Protein AF-W1IUR5-F1 (afdb_monomer)

Solvent-accessible surface area (backbone atoms only — not comparable to full-atom values): 12236 Å² total; per-residue (Å²): 115,67,84,38,80,44,79,50,58,45,62,59,79,89,58,43,68,31,25,43,30,46,37,20,35,24,56,66,53,63,72,79,56,61,72,56,50,53,53,22,51,60,53,27,71,76,48,62,82,91,43,44,71,58,28,47,44,54,22,49,51,47,39,25,52,52,55,58,27,65,74,56,36,47,24,28,33,36,40,29,65,37,83,49,78,78,43,56,51,27,43,31,42,35,69,95,55,10,54,33,58,68,29,79,85,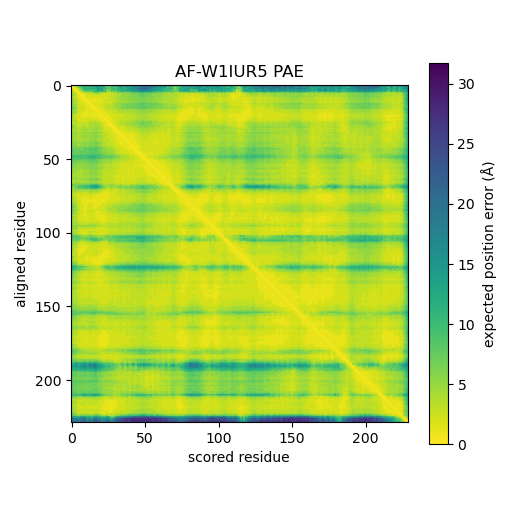51,71,61,40,56,79,40,53,23,56,38,72,48,67,44,58,45,54,78,90,80,58,40,73,66,52,42,62,73,56,53,48,52,54,54,26,53,51,21,28,54,52,33,41,72,61,65,74,41,96,68,80,48,94,42,16,44,45,35,53,68,42,26,21,21,29,50,34,40,55,60,41,48,77,81,46,79,79,54,20,60,39,64,66,61,88,88,58,64,53,57,60,53,16,58,77,62,72,34,67,69,53,61,73,57,63,49,33,35,27,26,10,35,29,23,36,34,61,72,74,46,75,89,128

Organism: NCBI:txid1427518

Sequence (229 aa):
MIKADKYQPVGDKNVGYPQICIRTNRTAERTNMKPIIEKAIAIGEQFPESEKEIIIREMFKKLGSDFGGGSFGHAWIIYFNSPEEGDNTSYAFHSGYGLVKNSEHSNDSPKRKFHLQRCVKVDEKTVTPELIERKLIPQLIDESNRLSKLMKLTSEDMKNGVYTPITNCSWFAGKLWNQIMSLTFEQSIENDINIDEWADEMNLPFLKDIRGIGDPGMLAESLEKGLEL

pLDDT: mean 91.29, std 7.98, range [35.91, 98.44]

Foldseek 3Di:
DQDFDDAQLQPDVVQFPFKKKKFKQDALAWDPCVVQQVVLQVVLVVDDLVPLLVSLQSSFVSLLCVCLDPVQIAMWMKGHHHSDRPRIKIWWQHAPQGIDIQQPPHPRHSGDGGNFMDMHHDDCVPDHPCCCVVPVQVVLQVVQQVVCVLSVNDPDRDPRHHRTQQSHGLNNSQSSVCVPDHWDFWDFDDPPDPQCVVCVSSVSNCSVVCRTTGGSSRVNSRRVVDDPD

Structure (mmCIF, N/CA/C/O backbone):
data_AF-W1IUR5-F1
#
_entry.id   AF-W1IUR5-F1
#
loop_
_atom_site.group_PDB
_atom_site.id
_atom_site.type_symbol
_atom_site.label_atom_id
_atom_site.label_alt_id
_atom_site.label_comp_id
_atom_site.label_asym_id
_atom_site.label_entity_id
_atom_site.label_seq_id
_atom_site.pdbx_PDB_ins_code
_atom_site.Cartn_x
_atom_site.Cartn_y
_atom_site.Cartn_z
_atom_site.occupancy
_atom_site.B_iso_or_equiv
_atom_site.auth_seq_id
_atom_site.auth_comp_id
_atom_site.auth_asym_id
_atom_site.auth_atom_id
_atom_site.pdbx_PDB_model_num
ATOM 1 N N . MET A 1 1 ? -14.788 4.990 -12.384 1.00 60.69 1 MET A N 1
ATOM 2 C CA . MET A 1 1 ? -14.573 5.209 -10.936 1.00 60.69 1 MET A CA 1
ATOM 3 C C . MET A 1 1 ? -15.317 4.114 -10.185 1.00 60.69 1 MET A C 1
ATOM 5 O O . MET A 1 1 ? -16.484 3.895 -10.496 1.00 60.69 1 MET A O 1
ATOM 9 N N . ILE A 1 2 ? -14.645 3.388 -9.289 1.00 71.56 2 ILE A N 1
ATOM 10 C CA . ILE A 1 2 ? -15.241 2.252 -8.564 1.00 71.56 2 ILE A CA 1
ATOM 11 C C . ILE A 1 2 ? -16.293 2.762 -7.567 1.00 71.56 2 ILE A C 1
ATOM 13 O O . ILE A 1 2 ? -16.021 3.697 -6.810 1.00 71.56 2 ILE A O 1
ATOM 17 N N . LYS A 1 3 ? -17.491 2.163 -7.569 1.00 72.12 3 LYS A N 1
ATOM 18 C CA . LYS A 1 3 ? -18.589 2.527 -6.661 1.00 72.12 3 LYS A CA 1
ATOM 19 C C . LYS A 1 3 ? -18.517 1.691 -5.381 1.00 72.12 3 LYS A C 1
ATOM 21 O O . LYS A 1 3 ? -18.941 0.543 -5.361 1.00 72.12 3 LYS A O 1
ATOM 26 N N . ALA A 1 4 ? -17.993 2.284 -4.315 1.00 80.19 4 ALA A N 1
ATOM 27 C CA . ALA A 1 4 ? -18.075 1.725 -2.969 1.00 80.19 4 ALA A CA 1
ATOM 28 C C . ALA A 1 4 ? -19.424 2.050 -2.304 1.00 80.19 4 ALA A C 1
ATOM 30 O O . ALA A 1 4 ? -19.971 3.141 -2.496 1.00 80.19 4 ALA A O 1
ATOM 31 N N . ASP A 1 5 ? -19.946 1.120 -1.512 1.00 88.31 5 ASP A N 1
ATOM 32 C CA . ASP A 1 5 ? -21.330 1.109 -1.028 1.00 88.31 5 ASP A CA 1
ATOM 33 C C . ASP A 1 5 ? -21.449 1.081 0.504 1.00 88.31 5 ASP A C 1
ATOM 35 O O . ASP A 1 5 ? -22.426 1.609 1.041 1.00 88.31 5 ASP A O 1
ATOM 39 N N . LYS A 1 6 ? -20.442 0.569 1.221 1.00 92.25 6 LYS A N 1
ATOM 40 C CA . LYS A 1 6 ? -20.437 0.499 2.690 1.00 92.25 6 LYS A CA 1
ATOM 41 C C . LYS A 1 6 ? -19.887 1.770 3.325 1.00 92.25 6 LYS A C 1
ATOM 43 O O . LYS A 1 6 ? -18.970 2.415 2.812 1.00 92.25 6 LYS A O 1
ATOM 48 N N . TYR A 1 7 ? -20.456 2.123 4.476 1.00 94.69 7 TYR A N 1
ATOM 49 C CA . TYR A 1 7 ? -20.113 3.320 5.238 1.00 94.69 7 TYR A CA 1
ATOM 50 C C . TYR A 1 7 ? -20.109 3.013 6.738 1.00 94.69 7 TYR A C 1
ATOM 52 O O . TYR A 1 7 ? -21.150 2.710 7.316 1.00 94.69 7 TYR A O 1
ATOM 60 N N . GLN A 1 8 ? -18.932 3.082 7.362 1.00 94.19 8 GLN A N 1
ATOM 61 C CA . GLN A 1 8 ? -18.743 2.829 8.795 1.00 94.19 8 GLN A CA 1
ATOM 62 C C . GLN A 1 8 ? -17.713 3.812 9.374 1.00 94.19 8 GLN A C 1
ATOM 64 O O . GLN A 1 8 ? -16.547 3.465 9.524 1.00 94.19 8 GLN A O 1
ATOM 69 N N . PRO A 1 9 ? -18.083 5.063 9.686 1.00 95.88 9 PRO A N 1
ATOM 70 C CA . PRO A 1 9 ? -17.121 6.109 10.050 1.00 95.88 9 PRO A CA 1
ATOM 71 C C . PRO A 1 9 ? -16.397 5.891 11.384 1.00 95.88 9 PRO A C 1
ATOM 73 O O . PRO A 1 9 ? -15.468 6.633 11.676 1.00 95.88 9 PRO A O 1
ATOM 76 N N . VAL A 1 10 ? -16.802 4.884 12.160 1.00 97.06 10 VAL A N 1
ATOM 77 C CA . VAL A 1 10 ? -16.240 4.543 13.475 1.00 97.06 10 VAL A CA 1
ATOM 78 C C . VAL A 1 10 ? -15.741 3.092 13.545 1.00 97.06 10 VAL A C 1
ATOM 80 O O . VAL A 1 10 ? -15.566 2.560 14.630 1.00 97.06 10 VAL A O 1
ATOM 83 N N . GLY A 1 11 ? -15.547 2.415 12.408 1.00 96.31 11 GLY A N 1
ATOM 84 C CA . GLY A 1 11 ? -15.135 1.003 12.380 1.00 96.31 11 GLY A CA 1
ATOM 85 C C . GLY A 1 11 ? -16.279 0.022 12.665 1.00 96.31 11 GLY A C 1
ATOM 86 O O . GLY A 1 11 ? -17.455 0.362 12.492 1.00 96.31 11 GLY A O 1
ATOM 87 N N . ASP A 1 12 ? -15.939 -1.206 13.069 1.00 96.44 12 ASP A N 1
ATOM 88 C CA . ASP A 1 12 ? -16.913 -2.260 13.376 1.00 96.44 12 ASP A CA 1
ATOM 89 C C . ASP A 1 12 ? -17.205 -2.309 14.881 1.00 96.44 12 ASP A C 1
ATOM 91 O O . ASP A 1 12 ? -16.371 -2.708 15.698 1.00 96.44 12 ASP A O 1
ATOM 95 N N . LYS A 1 13 ? -18.426 -1.925 15.261 1.00 93.69 13 LYS A N 1
ATOM 96 C CA . LYS A 1 13 ? -18.847 -1.888 16.669 1.00 93.69 13 LYS A CA 1
ATOM 97 C C . LYS A 1 13 ? -18.851 -3.268 17.333 1.00 93.69 13 LYS A C 1
ATOM 99 O O . LYS A 1 13 ? -18.715 -3.335 18.551 1.00 93.69 13 LYS A O 1
ATOM 104 N N . ASN A 1 14 ? -18.983 -4.348 16.563 1.00 96.00 14 ASN A N 1
ATOM 105 C CA . ASN A 1 14 ? -19.032 -5.709 17.101 1.00 96.00 14 ASN A CA 1
ATOM 106 C C . ASN A 1 14 ? -17.643 -6.255 17.462 1.00 96.00 14 ASN A C 1
ATOM 108 O O . ASN A 1 14 ? -17.544 -7.209 18.228 1.00 96.00 14 ASN A O 1
ATOM 112 N N . VAL A 1 15 ? -16.573 -5.651 16.936 1.00 95.69 15 VAL A N 1
ATOM 113 C CA . VAL A 1 15 ? -15.183 -6.036 17.231 1.00 95.69 15 VAL A CA 1
ATOM 114 C C . VAL A 1 15 ? -14.721 -5.483 18.588 1.00 95.69 15 VAL A C 1
ATOM 116 O O . VAL A 1 15 ? -13.927 -6.117 19.283 1.00 95.69 15 VAL A O 1
ATOM 119 N N . GLY A 1 16 ? -15.260 -4.334 19.006 1.00 95.88 16 GLY A N 1
ATOM 120 C CA . GLY A 1 16 ? -14.818 -3.602 20.195 1.00 95.88 16 GLY A CA 1
ATOM 121 C C . GLY A 1 16 ? -13.609 -2.698 19.925 1.00 95.88 16 GLY A C 1
ATOM 122 O O . GLY A 1 16 ? -13.036 -2.727 18.841 1.00 95.88 16 GLY A O 1
ATOM 123 N N . TYR A 1 17 ? -13.243 -1.871 20.908 1.00 97.12 17 TYR A N 1
ATOM 124 C CA . TYR A 1 17 ? -12.205 -0.838 20.779 1.00 97.12 17 TYR A CA 1
ATOM 125 C C . TYR A 1 17 ? -11.078 -1.018 21.818 1.00 97.12 17 TYR A C 1
ATOM 127 O O . TYR A 1 17 ? -11.339 -1.610 22.875 1.00 97.12 17 TYR A O 1
ATOM 135 N N . PRO A 1 18 ? -9.856 -0.527 21.526 1.00 97.56 18 PRO A N 1
ATOM 136 C CA . PRO A 1 18 ? -9.450 0.014 20.227 1.00 97.56 18 PRO A CA 1
ATOM 137 C C . PRO A 1 18 ? -9.376 -1.072 19.149 1.00 97.56 18 PRO A C 1
ATOM 139 O O . PRO A 1 18 ? -9.266 -2.268 19.434 1.00 97.56 18 PRO A O 1
ATOM 142 N N . GLN A 1 19 ? -9.475 -0.650 17.893 1.00 97.62 19 GLN A N 1
ATOM 143 C CA . GLN A 1 19 ? -9.416 -1.551 16.748 1.00 97.62 19 GLN A CA 1
ATOM 144 C C . GLN A 1 19 ? -8.611 -0.948 15.610 1.00 97.62 19 GLN A C 1
ATOM 146 O O . GLN A 1 19 ? -8.638 0.259 15.377 1.00 97.62 19 GLN A O 1
ATOM 151 N N . ILE A 1 20 ? -7.946 -1.817 14.860 1.00 97.69 20 ILE A N 1
ATOM 152 C CA . ILE A 1 20 ? -7.342 -1.461 13.583 1.00 97.69 20 ILE A CA 1
ATOM 153 C C . ILE A 1 20 ? -8.153 -2.090 12.461 1.00 97.69 20 ILE A C 1
ATOM 155 O O . ILE A 1 20 ? -8.568 -3.249 12.542 1.00 97.69 20 ILE A O 1
ATOM 159 N N . CYS A 1 21 ? -8.389 -1.312 11.415 1.00 97.94 21 CYS A N 1
ATOM 160 C CA . CYS A 1 21 ? -9.149 -1.716 10.255 1.00 97.94 21 CYS A CA 1
ATOM 161 C C . CYS A 1 21 ? -8.341 -1.500 8.980 1.00 97.94 21 CYS A C 1
ATOM 163 O O . CYS A 1 21 ? -7.779 -0.426 8.774 1.00 97.94 21 CYS A O 1
ATOM 165 N N . ILE A 1 22 ? -8.356 -2.487 8.091 1.00 98.00 22 ILE A N 1
ATOM 166 C CA . ILE A 1 22 ? -7.938 -2.334 6.699 1.00 98.00 22 ILE A CA 1
ATOM 167 C C . ILE A 1 22 ? -9.174 -2.202 5.821 1.00 98.00 22 ILE A C 1
ATOM 169 O O . ILE A 1 22 ? -10.173 -2.900 6.019 1.00 98.00 22 ILE A O 1
ATOM 173 N N . ARG A 1 23 ? -9.118 -1.279 4.863 1.00 97.00 23 ARG A N 1
ATOM 174 C CA . ARG A 1 23 ? -10.197 -1.006 3.916 1.00 97.00 23 ARG A CA 1
ATOM 175 C C . ARG A 1 23 ? -9.707 -1.084 2.496 1.00 97.00 23 ARG A C 1
ATOM 177 O O . ARG A 1 23 ? -8.579 -0.704 2.200 1.00 97.00 23 ARG A O 1
ATOM 184 N N . THR A 1 24 ? -10.624 -1.461 1.618 1.00 96.00 24 THR A N 1
ATOM 185 C CA . THR A 1 24 ? -10.487 -1.223 0.190 1.00 96.00 24 THR A CA 1
ATOM 186 C C . THR A 1 24 ? -11.818 -0.824 -0.431 1.00 96.00 24 THR A C 1
ATOM 188 O O . THR A 1 24 ? -12.898 -1.253 -0.010 1.00 96.00 24 THR A O 1
ATOM 191 N N . ASN A 1 25 ? -11.757 0.035 -1.448 1.00 94.12 25 ASN A N 1
ATOM 192 C CA . ASN A 1 25 ? -12.922 0.360 -2.264 1.00 94.12 25 ASN A CA 1
ATOM 193 C C . ASN A 1 25 ? -13.149 -0.635 -3.414 1.00 94.12 25 ASN A C 1
ATOM 195 O O . ASN A 1 25 ? -14.081 -0.411 -4.183 1.00 94.12 25 ASN A O 1
ATOM 199 N N . ARG A 1 26 ? -12.328 -1.686 -3.547 1.00 94.06 26 ARG A N 1
ATOM 200 C CA . ARG A 1 26 ? -12.482 -2.747 -4.553 1.00 94.06 26 ARG A CA 1
ATOM 201 C C . ARG A 1 26 ? -13.415 -3.860 -4.089 1.00 94.06 26 ARG A C 1
ATOM 203 O O . ARG A 1 26 ? -13.461 -4.191 -2.908 1.00 94.06 26 ARG A O 1
ATOM 210 N N . THR A 1 27 ? -14.128 -4.434 -5.054 1.00 92.50 27 THR A N 1
ATOM 211 C CA . THR A 1 27 ? -14.736 -5.768 -4.967 1.00 92.50 27 THR A CA 1
ATOM 212 C C . THR A 1 27 ? -13.646 -6.841 -4.911 1.00 92.50 27 THR A C 1
ATOM 214 O O . THR A 1 27 ? -12.500 -6.563 -5.270 1.00 92.50 27 THR A O 1
ATOM 217 N N . ALA A 1 28 ? -13.998 -8.065 -4.501 1.00 93.00 28 ALA A N 1
ATOM 218 C CA . ALA A 1 28 ? -13.129 -9.251 -4.517 1.00 93.00 28 ALA A CA 1
ATOM 219 C C . ALA A 1 28 ? -12.858 -9.765 -5.950 1.00 93.00 28 ALA A C 1
ATOM 221 O O . ALA A 1 28 ? -12.997 -10.942 -6.265 1.00 93.00 28 ALA A O 1
ATOM 222 N N . GLU A 1 29 ? -12.498 -8.845 -6.841 1.00 91.38 29 GLU A N 1
ATOM 223 C CA . GLU A 1 29 ? -12.155 -9.093 -8.231 1.00 91.38 29 GLU A CA 1
ATOM 224 C C . GLU A 1 29 ? -10.731 -8.606 -8.466 1.00 91.38 29 GLU A C 1
ATOM 226 O O . GLU A 1 29 ? -10.441 -7.400 -8.447 1.00 91.38 29 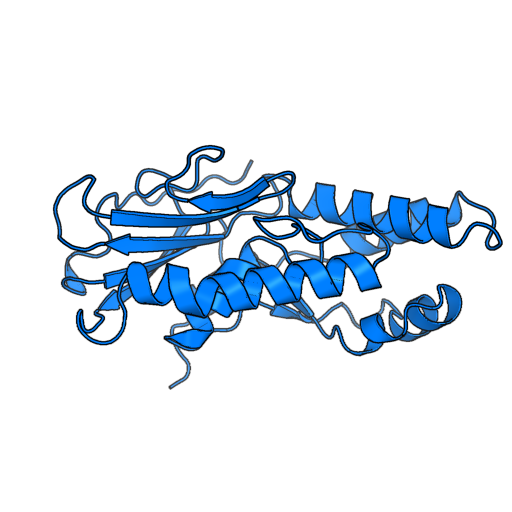GLU A O 1
ATOM 231 N N . ARG A 1 30 ? -9.854 -9.577 -8.699 1.00 91.56 30 ARG A N 1
ATOM 232 C CA . ARG A 1 30 ? -8.460 -9.377 -9.079 1.00 91.56 30 ARG A CA 1
ATOM 233 C C . ARG A 1 30 ? -8.323 -8.479 -10.298 1.00 91.56 30 ARG A C 1
ATOM 235 O O . ARG A 1 30 ? -9.137 -8.528 -11.226 1.00 91.56 30 ARG A O 1
ATOM 242 N N . THR A 1 31 ? -7.273 -7.672 -10.313 1.00 89.56 31 THR A N 1
ATOM 243 C CA . THR A 1 31 ? -6.940 -6.886 -11.501 1.00 89.56 31 THR A CA 1
ATOM 244 C C . THR A 1 31 ? -6.317 -7.795 -12.564 1.00 89.56 31 THR A C 1
ATOM 246 O O . THR A 1 31 ? -5.382 -8.539 -12.282 1.00 89.56 31 THR A O 1
ATOM 249 N N . ASN A 1 32 ? -6.808 -7.720 -13.804 1.00 88.94 32 ASN A N 1
ATOM 250 C CA . ASN A 1 32 ? -6.118 -8.316 -14.950 1.00 88.94 32 ASN A CA 1
ATOM 251 C C . ASN A 1 32 ? -4.855 -7.483 -15.238 1.00 88.94 32 ASN A C 1
ATOM 253 O O . ASN A 1 32 ? -4.965 -6.343 -15.701 1.00 88.94 32 ASN A O 1
ATOM 257 N N . MET A 1 33 ? -3.680 -8.016 -14.890 1.00 87.31 33 MET A N 1
ATOM 258 C CA . MET A 1 33 ? -2.420 -7.263 -14.895 1.00 87.31 33 MET A CA 1
ATOM 259 C C . MET A 1 33 ? -1.791 -7.229 -16.282 1.00 87.31 33 MET A C 1
ATOM 261 O O . MET A 1 33 ? -1.147 -6.236 -16.631 1.00 87.31 33 MET A O 1
ATOM 265 N N . LYS A 1 34 ? -2.018 -8.263 -17.094 1.00 87.69 34 LYS A N 1
ATOM 266 C CA . LYS A 1 34 ? -1.448 -8.379 -18.434 1.00 87.69 34 LYS A CA 1
ATOM 267 C C . LYS A 1 34 ? -1.623 -7.151 -19.326 1.00 87.69 34 LYS A C 1
ATOM 269 O O . LYS A 1 34 ? -0.604 -6.596 -19.728 1.00 87.69 34 LYS A O 1
ATOM 274 N N . PRO A 1 35 ? -2.838 -6.626 -19.574 1.00 89.19 35 PRO A N 1
ATOM 275 C CA . PRO A 1 35 ? -2.999 -5.464 -20.448 1.00 89.19 35 PRO A CA 1
ATOM 276 C C . PRO A 1 35 ? -2.336 -4.196 -19.889 1.00 89.19 35 PRO A C 1
ATOM 278 O O . PRO A 1 35 ? -2.021 -3.279 -20.645 1.00 89.19 35 PRO A O 1
ATOM 281 N N . ILE A 1 36 ? -2.130 -4.112 -18.570 1.00 89.19 36 ILE A N 1
ATOM 282 C CA . ILE A 1 36 ? -1.446 -2.980 -17.935 1.00 89.19 36 ILE A CA 1
ATOM 283 C C . ILE A 1 36 ? 0.063 -3.078 -18.192 1.00 89.19 36 ILE A C 1
ATOM 285 O O . ILE A 1 36 ? 0.693 -2.085 -18.561 1.00 89.19 36 ILE A O 1
ATOM 289 N N . ILE A 1 37 ? 0.628 -4.278 -18.046 1.00 87.44 37 ILE A N 1
ATOM 290 C CA . ILE A 1 37 ? 2.056 -4.528 -18.253 1.00 87.44 37 ILE A CA 1
ATOM 291 C C . ILE A 1 37 ? 2.419 -4.479 -19.742 1.00 87.44 37 ILE A C 1
ATOM 293 O O . ILE A 1 37 ? 3.370 -3.788 -20.094 1.00 87.44 37 ILE A O 1
ATOM 297 N N . GLU A 1 38 ? 1.633 -5.098 -20.627 1.00 88.25 38 GLU A N 1
ATOM 298 C CA . GLU A 1 38 ? 1.822 -5.013 -22.087 1.00 88.25 38 GLU A CA 1
ATOM 299 C C . GLU A 1 38 ? 1.820 -3.557 -22.566 1.00 88.25 38 GLU A C 1
ATOM 301 O O . GLU A 1 38 ? 2.657 -3.149 -23.368 1.00 88.25 38 GLU A O 1
ATOM 306 N N . LYS A 1 39 ? 0.924 -2.729 -22.016 1.00 90.38 39 LYS A N 1
ATOM 307 C CA . LYS A 1 39 ? 0.885 -1.296 -22.324 1.00 90.38 39 LYS A CA 1
ATOM 308 C C . LYS A 1 39 ? 2.135 -0.557 -21.854 1.00 90.38 39 LYS A C 1
ATOM 310 O O . LYS A 1 39 ? 2.531 0.409 -22.500 1.00 90.38 39 LYS A O 1
ATOM 315 N N . ALA A 1 40 ? 2.727 -0.962 -20.733 1.00 89.44 40 ALA A N 1
ATOM 316 C CA . ALA A 1 40 ? 3.994 -0.402 -20.286 1.00 89.44 40 ALA A CA 1
ATOM 317 C C . ALA A 1 40 ? 5.135 -0.840 -21.214 1.00 89.44 40 ALA A C 1
ATOM 319 O O . ALA A 1 40 ? 5.864 0.020 -21.693 1.00 89.44 40 ALA A O 1
ATOM 320 N N . ILE A 1 41 ? 5.236 -2.131 -21.547 1.00 87.06 41 ILE A N 1
ATOM 321 C CA . ILE A 1 41 ? 6.253 -2.660 -22.474 1.00 87.06 41 ILE A CA 1
ATOM 322 C C . ILE A 1 41 ? 6.192 -1.930 -23.824 1.00 87.06 41 ILE A C 1
ATOM 324 O O . ILE A 1 41 ? 7.204 -1.398 -24.271 1.00 87.06 41 ILE A O 1
ATOM 328 N N . ALA A 1 42 ? 4.996 -1.759 -24.393 1.00 90.44 42 ALA A N 1
ATOM 329 C CA . ALA A 1 42 ? 4.793 -1.034 -25.651 1.00 90.44 42 ALA A CA 1
ATOM 330 C C . ALA A 1 42 ? 5.187 0.460 -25.599 1.00 90.44 42 ALA A C 1
ATOM 332 O O . ALA A 1 42 ? 5.358 1.098 -26.638 1.00 90.44 42 ALA A O 1
ATOM 333 N N . ILE A 1 43 ? 5.299 1.064 -24.408 1.00 90.56 43 ILE A N 1
ATOM 334 C CA . ILE A 1 43 ? 5.893 2.403 -24.250 1.00 90.56 43 ILE A CA 1
ATOM 335 C C . ILE A 1 43 ? 7.415 2.317 -24.301 1.00 90.56 43 ILE A C 1
ATOM 337 O O . ILE A 1 43 ? 8.038 3.164 -24.931 1.00 90.56 43 ILE A O 1
ATOM 341 N N . GLY A 1 44 ? 8.007 1.302 -23.670 1.00 88.00 44 GLY A N 1
ATOM 342 C CA . GLY A 1 44 ? 9.445 1.051 -23.740 1.00 88.00 44 GLY A CA 1
ATOM 343 C C . GLY A 1 44 ? 9.929 0.826 -25.173 1.00 88.00 44 GLY A C 1
ATOM 344 O O . GLY A 1 44 ? 10.915 1.428 -25.584 1.00 88.00 44 GLY A O 1
ATOM 345 N N . GLU A 1 45 ? 9.175 0.062 -25.963 1.00 88.44 45 GLU A N 1
ATOM 346 C CA . GLU A 1 45 ? 9.477 -0.242 -27.373 1.00 88.44 45 GLU A CA 1
ATOM 347 C C . GLU A 1 45 ? 9.497 0.991 -28.300 1.00 88.44 45 GLU A C 1
ATOM 349 O O . GLU A 1 45 ? 9.972 0.907 -29.432 1.00 88.44 45 GLU A O 1
ATOM 354 N N . GLN A 1 46 ? 9.004 2.151 -27.847 1.00 93.25 46 GLN A N 1
ATOM 355 C CA . GLN A 1 46 ? 9.063 3.403 -28.616 1.00 93.25 46 GLN A CA 1
ATOM 356 C C . GLN A 1 46 ? 10.447 4.059 -28.586 1.00 93.25 46 GLN A C 1
ATOM 358 O O . GLN A 1 46 ? 10.695 4.991 -29.354 1.00 93.25 46 GLN A O 1
ATOM 363 N N . PHE A 1 47 ? 11.337 3.598 -27.707 1.00 92.62 47 PHE A N 1
ATOM 364 C CA . PHE A 1 47 ? 12.676 4.144 -27.532 1.00 92.62 47 PHE A CA 1
ATOM 365 C C . PHE A 1 47 ? 13.734 3.150 -28.030 1.00 92.62 47 PHE A C 1
ATOM 367 O O . PHE A 1 47 ? 13.551 1.938 -27.908 1.00 92.62 47 PHE A O 1
ATOM 374 N N . PRO A 1 48 ? 14.866 3.631 -28.575 1.00 91.81 48 PRO A N 1
ATOM 375 C CA . PRO A 1 48 ? 15.995 2.767 -28.901 1.00 91.81 48 PRO A CA 1
ATOM 376 C C . PRO A 1 48 ? 16.487 2.004 -27.665 1.00 91.81 48 PRO A C 1
ATOM 378 O O . PRO A 1 48 ? 16.598 2.581 -26.586 1.00 91.81 48 PRO A O 1
ATOM 381 N N . GLU A 1 49 ? 16.890 0.742 -27.827 1.00 86.94 49 GLU A N 1
ATOM 382 C CA . GLU A 1 49 ? 17.392 -0.096 -26.722 1.00 86.94 49 GLU A CA 1
ATOM 383 C C . GLU A 1 49 ? 18.604 0.525 -25.994 1.00 86.94 49 GLU A C 1
ATOM 385 O O . GLU A 1 49 ? 18.827 0.299 -24.804 1.00 86.94 49 GLU A O 1
ATOM 390 N N . SER A 1 50 ? 19.377 1.375 -26.680 1.00 90.75 50 SER A N 1
ATOM 391 C CA . SER A 1 50 ? 20.471 2.144 -26.076 1.00 90.75 50 SER A CA 1
ATOM 392 C C . SER A 1 50 ? 20.007 3.144 -25.007 1.00 90.75 50 SER A C 1
ATOM 394 O O . SER A 1 50 ? 20.813 3.573 -24.184 1.00 90.75 50 SER A O 1
ATOM 396 N N . GLU A 1 51 ? 18.725 3.513 -24.987 1.00 92.19 51 GLU A N 1
ATOM 397 C CA . GLU A 1 51 ? 18.120 4.487 -24.072 1.00 92.19 51 GLU A CA 1
ATOM 398 C C . GLU A 1 51 ? 17.455 3.821 -22.853 1.00 92.19 51 GLU A C 1
ATOM 400 O O . GLU A 1 51 ? 16.381 4.227 -22.405 1.00 92.19 51 GLU A O 1
ATOM 405 N N . LYS A 1 52 ? 18.108 2.806 -22.268 1.00 89.94 52 LYS A N 1
ATOM 406 C CA . LYS A 1 52 ? 17.560 1.992 -21.161 1.00 89.94 52 LYS A CA 1
ATOM 407 C C . LYS A 1 52 ? 16.974 2.816 -20.015 1.00 89.94 52 LYS A C 1
ATOM 409 O O . LYS A 1 52 ? 15.914 2.492 -19.499 1.00 89.94 52 LYS A O 1
ATOM 414 N N . GLU A 1 53 ? 17.628 3.903 -19.611 1.00 89.75 53 GLU A N 1
ATOM 415 C CA . GLU A 1 53 ? 17.121 4.751 -18.521 1.00 89.75 53 GLU A CA 1
ATOM 416 C C . GLU A 1 53 ? 15.807 5.461 -18.870 1.00 89.75 53 GLU A C 1
ATOM 418 O O . GLU A 1 53 ? 14.951 5.631 -18.001 1.00 89.75 53 GLU A O 1
ATOM 423 N N . ILE A 1 54 ? 15.626 5.845 -20.137 1.00 91.44 54 ILE A N 1
ATOM 424 C CA . ILE A 1 54 ? 14.384 6.450 -20.625 1.00 91.44 54 ILE A CA 1
ATOM 425 C C . ILE A 1 54 ? 13.286 5.388 -20.674 1.00 91.44 54 ILE A C 1
ATOM 427 O O . ILE A 1 54 ? 12.208 5.630 -20.132 1.00 91.44 54 ILE A O 1
ATOM 431 N N . ILE A 1 55 ? 13.589 4.204 -21.219 1.00 91.94 55 ILE A N 1
ATOM 432 C CA . ILE A 1 55 ? 12.677 3.050 -21.251 1.00 91.94 55 ILE A CA 1
ATOM 433 C C . ILE A 1 55 ? 12.151 2.752 -19.844 1.00 91.94 55 ILE A C 1
ATOM 435 O O . ILE A 1 55 ? 10.946 2.806 -19.600 1.00 91.94 55 ILE A O 1
ATOM 439 N N . ILE A 1 56 ? 13.062 2.527 -18.894 1.00 90.50 56 ILE A N 1
ATOM 440 C CA . ILE A 1 56 ? 12.744 2.218 -17.496 1.00 90.50 56 ILE A CA 1
ATOM 441 C C . ILE A 1 56 ? 11.836 3.297 -16.900 1.00 90.50 56 ILE A C 1
ATOM 443 O O . ILE A 1 56 ? 10.771 2.990 -16.355 1.00 90.50 56 ILE A O 1
ATOM 447 N N . ARG A 1 57 ? 12.224 4.571 -17.031 1.00 89.31 57 ARG A N 1
ATOM 448 C CA . ARG A 1 57 ? 11.472 5.690 -16.458 1.00 89.31 57 ARG A CA 1
ATOM 449 C C . ARG A 1 57 ? 10.059 5.781 -17.030 1.00 89.31 57 ARG A C 1
ATOM 451 O O . ARG A 1 57 ? 9.112 5.920 -16.256 1.00 89.31 57 ARG A O 1
ATOM 458 N N . GLU A 1 58 ? 9.898 5.719 -18.350 1.00 91.62 58 GLU A N 1
ATOM 459 C CA . GLU A 1 58 ? 8.579 5.862 -18.975 1.00 91.62 58 GLU A CA 1
ATOM 460 C C . GLU A 1 58 ? 7.674 4.651 -18.690 1.00 91.62 58 GLU A C 1
ATOM 462 O O . GLU A 1 58 ? 6.485 4.833 -18.407 1.00 91.62 58 GLU A O 1
ATOM 467 N N . MET A 1 59 ? 8.232 3.437 -18.643 1.00 91.94 59 MET A N 1
ATOM 468 C CA . MET A 1 59 ? 7.495 2.225 -18.266 1.00 91.94 59 MET A CA 1
ATOM 469 C C . MET A 1 59 ? 6.974 2.292 -16.827 1.00 91.94 59 MET A C 1
ATOM 471 O O . MET A 1 59 ? 5.770 2.153 -16.589 1.00 91.94 59 MET A O 1
ATOM 475 N N . PHE A 1 60 ? 7.845 2.570 -15.854 1.00 90.69 60 PHE A N 1
ATOM 476 C CA . PHE A 1 60 ? 7.435 2.665 -14.449 1.00 90.69 60 PHE A CA 1
ATOM 477 C C . PHE A 1 60 ? 6.501 3.844 -14.185 1.00 90.69 60 PHE A C 1
ATOM 479 O O . PHE A 1 60 ? 5.574 3.721 -13.383 1.00 90.69 60 PHE A O 1
ATOM 486 N N . LYS A 1 61 ? 6.686 4.970 -14.881 1.00 88.31 61 LYS A N 1
ATOM 487 C CA . LYS A 1 61 ? 5.756 6.103 -14.824 1.00 88.31 61 LYS A CA 1
ATOM 488 C C . LYS A 1 61 ? 4.372 5.709 -15.331 1.00 88.31 61 LYS A C 1
ATOM 490 O O . LYS A 1 61 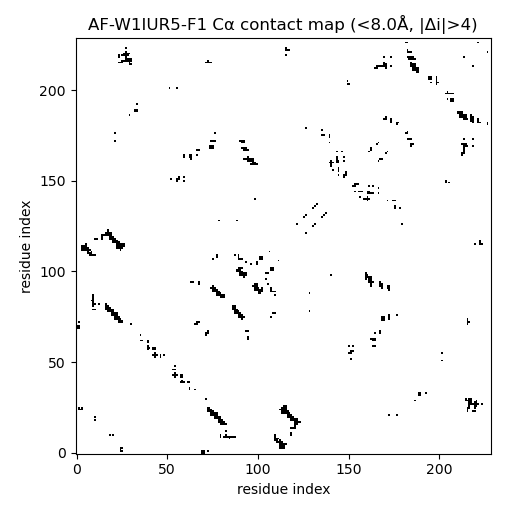? 3.371 6.075 -14.709 1.00 88.31 61 LYS A O 1
ATOM 495 N N . LYS A 1 62 ? 4.296 4.939 -16.422 1.00 91.25 62 LYS A N 1
ATOM 496 C CA . LYS A 1 62 ? 3.021 4.447 -16.948 1.00 91.25 62 LYS A CA 1
ATOM 497 C C . LYS A 1 62 ? 2.316 3.532 -15.955 1.00 91.25 62 LYS A C 1
ATOM 499 O O . LYS A 1 62 ? 1.156 3.779 -15.625 1.00 91.25 62 LYS A O 1
ATOM 504 N N . LEU A 1 63 ? 3.027 2.520 -15.468 1.00 90.88 63 LEU A N 1
ATOM 505 C CA . LEU A 1 63 ? 2.514 1.588 -14.466 1.00 90.88 63 LEU A CA 1
ATOM 506 C C . LEU A 1 63 ? 2.074 2.334 -13.198 1.00 90.88 63 LEU A C 1
ATOM 508 O O . LEU A 1 63 ? 1.010 2.059 -12.649 1.00 90.88 63 LEU A O 1
ATOM 512 N N . GLY A 1 64 ? 2.854 3.329 -12.764 1.00 88.69 64 GLY A N 1
ATOM 513 C CA . GLY A 1 64 ? 2.573 4.107 -11.558 1.00 88.69 64 GLY A CA 1
ATOM 514 C C . GLY A 1 64 ? 1.296 4.925 -11.706 1.00 88.69 64 GLY A C 1
ATOM 515 O O . GLY A 1 64 ? 0.484 4.976 -10.786 1.00 88.69 64 GLY A O 1
ATOM 516 N N . SER A 1 65 ? 1.075 5.499 -12.891 1.00 88.06 65 SER A N 1
ATOM 517 C CA . SER A 1 65 ? -0.174 6.184 -13.221 1.00 88.06 65 SER A CA 1
ATOM 518 C C . SER A 1 65 ? -1.373 5.236 -13.261 1.00 88.06 65 SER A C 1
ATOM 520 O O . SER A 1 65 ? -2.455 5.630 -12.829 1.00 88.06 65 SER A O 1
ATOM 522 N N . ASP A 1 66 ? -1.217 4.027 -13.805 1.00 89.81 66 ASP A N 1
ATOM 523 C CA . ASP A 1 66 ? -2.330 3.082 -13.933 1.00 89.81 66 ASP A CA 1
ATOM 524 C C . ASP A 1 66 ? -2.728 2.506 -12.567 1.00 89.81 66 ASP A C 1
ATOM 526 O O . ASP A 1 66 ? -3.917 2.490 -12.244 1.00 89.81 66 ASP A O 1
ATOM 530 N N . PHE A 1 67 ? -1.757 2.145 -11.721 1.00 89.75 67 PHE A N 1
ATOM 531 C CA . PHE A 1 67 ? -2.023 1.663 -10.359 1.00 89.75 67 PHE A CA 1
ATOM 532 C C . PHE A 1 67 ? -2.422 2.781 -9.386 1.00 89.75 67 PHE A C 1
ATOM 534 O O . PHE A 1 67 ? -3.210 2.552 -8.471 1.00 89.75 67 PHE A O 1
ATOM 541 N N . GLY A 1 68 ? -1.944 4.010 -9.602 1.00 83.75 68 GLY A N 1
ATOM 542 C CA . GLY A 1 68 ? -2.385 5.196 -8.859 1.00 83.75 68 GLY A CA 1
ATOM 543 C C . GLY A 1 68 ? -3.767 5.706 -9.274 1.00 83.75 68 GLY A C 1
ATOM 544 O O . GLY A 1 68 ? -4.342 6.562 -8.599 1.00 83.75 68 GLY A O 1
ATOM 545 N N . GLY A 1 69 ? -4.308 5.206 -10.386 1.00 81.38 69 GLY A N 1
ATOM 546 C CA . GLY A 1 69 ? -5.597 5.618 -10.916 1.00 81.38 69 GLY A CA 1
ATOM 547 C C . GLY A 1 69 ? -6.769 5.087 -10.091 1.00 81.38 69 GLY A C 1
ATOM 548 O O . GLY A 1 69 ? -6.820 3.923 -9.703 1.00 81.38 69 GLY A O 1
ATOM 549 N N . GLY A 1 70 ? -7.810 5.907 -9.918 1.00 76.38 70 GLY A N 1
ATOM 550 C CA . GLY A 1 70 ? -9.016 5.518 -9.170 1.00 76.38 70 GLY A CA 1
ATOM 551 C C . GLY A 1 70 ? -9.833 4.360 -9.778 1.00 76.38 70 GLY A C 1
ATOM 552 O O . GLY A 1 70 ? -10.854 3.969 -9.207 1.00 76.38 70 GLY A O 1
ATOM 553 N N . SER A 1 71 ? -9.443 3.839 -10.946 1.00 82.56 71 SER A N 1
ATOM 554 C CA . SER A 1 71 ? -9.970 2.605 -11.547 1.00 82.56 71 SER A CA 1
ATOM 555 C C . SER A 1 71 ? -9.296 1.335 -11.029 1.00 82.56 71 SER A C 1
ATOM 557 O O . SER A 1 71 ? -9.956 0.300 -11.023 1.00 82.56 71 SER A O 1
ATOM 559 N N . PHE A 1 72 ? -8.034 1.413 -10.594 1.00 88.69 72 PHE A N 1
ATOM 560 C CA . PHE A 1 72 ? -7.307 0.286 -10.003 1.00 88.69 72 PHE A CA 1
ATOM 561 C C . PHE A 1 72 ? -7.828 -0.026 -8.601 1.00 88.69 72 PHE A C 1
ATOM 563 O O . PHE A 1 72 ? -8.025 -1.180 -8.246 1.00 88.69 72 PHE A O 1
ATOM 570 N N . GLY A 1 73 ? -8.164 1.022 -7.847 1.00 91.06 73 GLY A N 1
ATOM 571 C CA . GLY A 1 73 ? -8.648 0.913 -6.477 1.00 91.06 73 GLY A CA 1
ATOM 572 C C . GLY A 1 73 ? -7.627 1.402 -5.464 1.00 91.06 73 GLY A C 1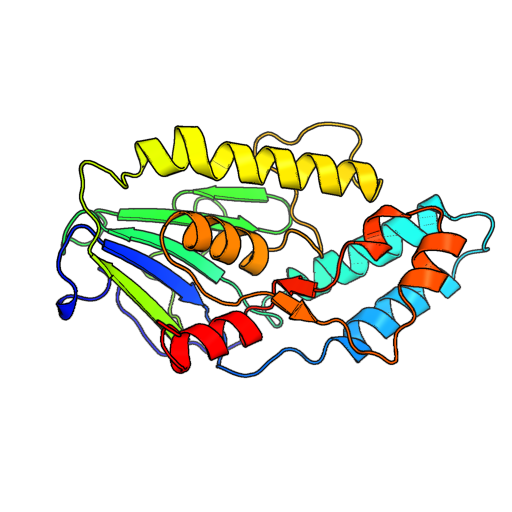
ATOM 573 O O . GLY A 1 73 ? -6.482 1.682 -5.792 1.00 91.06 73 GLY A O 1
ATOM 574 N N . HIS A 1 74 ? -8.081 1.543 -4.226 1.00 94.50 74 HIS A N 1
ATOM 575 C CA . HIS A 1 74 ? -7.278 2.008 -3.108 1.00 94.50 74 HIS A CA 1
ATOM 576 C C . HIS A 1 74 ? -7.437 1.076 -1.919 1.00 94.50 74 HIS A C 1
ATOM 578 O O . HIS A 1 74 ? -8.513 0.505 -1.703 1.00 94.50 74 HIS A O 1
ATOM 584 N N . ALA A 1 75 ? -6.372 0.983 -1.134 1.00 96.75 75 ALA A N 1
ATOM 585 C CA . ALA A 1 75 ? -6.357 0.348 0.166 1.00 96.75 75 ALA A CA 1
ATOM 586 C C . ALA A 1 75 ? -5.739 1.291 1.202 1.00 96.75 75 ALA A C 1
ATOM 588 O O . ALA A 1 75 ? -4.788 2.013 0.898 1.00 96.75 75 ALA A O 1
ATOM 589 N N . TRP A 1 76 ? -6.296 1.303 2.410 1.00 97.75 76 TRP A N 1
ATOM 590 C CA . TRP A 1 76 ? -5.816 2.150 3.502 1.00 97.75 76 TRP A CA 1
ATOM 591 C C . TRP A 1 76 ? -6.114 1.530 4.868 1.00 97.75 76 TRP A C 1
ATOM 593 O O . TRP A 1 76 ? -6.974 0.653 4.999 1.00 97.75 76 TRP A O 1
ATOM 603 N N . ILE A 1 77 ? -5.383 1.991 5.881 1.00 98.38 77 ILE A N 1
ATOM 604 C CA . ILE A 1 77 ? -5.466 1.525 7.268 1.00 98.38 77 ILE A CA 1
ATOM 605 C C . ILE A 1 77 ? -6.074 2.623 8.134 1.00 98.38 77 ILE A C 1
ATOM 607 O O . ILE A 1 77 ? -5.797 3.807 7.943 1.00 98.38 77 ILE A O 1
ATOM 611 N N . ILE A 1 78 ? -6.901 2.239 9.102 1.00 98.38 78 ILE A N 1
ATOM 612 C CA . ILE A 1 78 ? -7.452 3.145 10.107 1.00 98.38 78 ILE A CA 1
ATOM 613 C C . ILE A 1 78 ? -7.341 2.495 11.479 1.00 98.38 78 ILE A C 1
ATOM 615 O O . ILE A 1 78 ? -7.797 1.373 11.672 1.00 98.38 78 ILE A O 1
ATOM 619 N N . TYR A 1 79 ? -6.781 3.220 12.435 1.00 98.06 79 TYR A N 1
ATOM 620 C CA . TYR A 1 79 ? -6.838 2.895 13.851 1.00 98.06 79 TYR A CA 1
ATOM 621 C C . TYR A 1 79 ? -7.974 3.694 14.496 1.00 98.06 79 TYR A C 1
ATOM 623 O O . TYR A 1 79 ? -7.947 4.921 14.451 1.00 98.06 79 TYR A O 1
ATOM 631 N N . PHE A 1 80 ? -8.959 3.029 15.090 1.00 98.31 80 PHE A N 1
ATOM 632 C CA . PHE A 1 80 ? -10.032 3.657 15.864 1.00 98.31 80 PHE A CA 1
ATOM 633 C C . PHE A 1 80 ? -9.755 3.472 17.356 1.00 98.31 80 PHE A C 1
ATOM 635 O O . PHE A 1 80 ? -9.734 2.333 17.836 1.00 98.31 80 PHE A O 1
ATOM 642 N N . ASN A 1 81 ? -9.573 4.572 18.092 1.00 97.00 81 ASN A N 1
ATOM 643 C CA . ASN A 1 81 ? -9.347 4.501 19.539 1.00 97.00 81 ASN A CA 1
ATOM 644 C C . ASN A 1 81 ? -10.649 4.167 20.283 1.00 97.00 81 ASN A C 1
ATOM 646 O O . ASN A 1 81 ? -10.631 3.431 21.267 1.00 97.00 81 ASN A O 1
ATOM 650 N N . SER A 1 82 ? -11.785 4.668 19.790 1.00 96.62 82 SER A N 1
ATOM 651 C CA . SER A 1 82 ? -13.090 4.553 20.441 1.00 96.62 82 SER A CA 1
ATOM 652 C C . SER A 1 82 ? -14.238 4.545 19.411 1.00 96.62 82 SER A C 1
ATOM 654 O O . SER A 1 82 ? -14.000 4.752 18.216 1.00 96.62 82 SER A O 1
ATOM 656 N N . PRO A 1 83 ? -15.498 4.291 19.827 1.00 96.81 83 PRO A N 1
ATOM 657 C CA . PRO A 1 83 ? -16.658 4.398 18.939 1.00 96.81 83 PRO A CA 1
ATOM 658 C C . PRO A 1 83 ? -17.052 5.844 18.599 1.00 96.81 83 PRO A C 1
ATOM 660 O O . PRO A 1 83 ? -18.090 6.041 17.959 1.00 96.81 83 PRO A O 1
ATOM 663 N N . GLU A 1 84 ? -16.287 6.845 19.040 1.00 97.12 84 GLU A N 1
ATOM 664 C CA . GLU A 1 84 ? -16.569 8.257 18.799 1.00 97.12 84 GLU A CA 1
ATOM 665 C C . GLU A 1 84 ? -16.090 8.695 17.408 1.00 97.12 84 GLU A C 1
ATOM 667 O O . GLU A 1 84 ? -15.009 8.345 16.928 1.00 97.12 84 GLU A O 1
ATOM 672 N N . GLU A 1 85 ? -16.919 9.475 16.717 1.00 95.31 85 GLU A N 1
ATOM 673 C CA . GLU A 1 85 ? -16.564 9.985 15.397 1.00 95.31 85 GLU A CA 1
ATOM 674 C C . GLU A 1 85 ? -15.396 10.971 15.496 1.00 95.31 85 GLU A C 1
ATOM 676 O O . GLU A 1 85 ? -15.427 11.915 16.279 1.00 95.31 85 GLU A O 1
ATOM 681 N N . GLY A 1 86 ? -14.376 10.776 14.660 1.00 93.81 86 GLY A N 1
ATOM 682 C CA . GLY A 1 86 ? -13.170 11.606 14.679 1.00 93.81 86 GLY A CA 1
ATOM 683 C C . GLY A 1 86 ? -12.069 11.083 15.600 1.00 93.81 86 GLY A C 1
ATOM 684 O O . GLY A 1 86 ? -10.923 11.474 15.409 1.00 93.81 86 GLY A O 1
ATOM 685 N N . ASP A 1 87 ? -12.363 10.130 16.489 1.00 96.88 87 ASP A N 1
ATOM 686 C CA . ASP A 1 87 ? -11.363 9.531 17.378 1.00 96.88 87 ASP A CA 1
ATOM 687 C C . ASP A 1 87 ? -10.633 8.351 16.714 1.00 96.88 87 ASP A C 1
ATOM 689 O O . ASP A 1 87 ? -10.837 7.164 16.998 1.00 96.88 87 ASP A O 1
ATOM 693 N N . ASN A 1 88 ? -9.827 8.696 15.714 1.00 97.19 88 ASN A N 1
ATOM 694 C CA . ASN A 1 88 ? -9.102 7.749 14.883 1.00 97.19 88 ASN A CA 1
ATOM 695 C C . ASN A 1 88 ? -7.854 8.381 14.261 1.00 97.19 88 ASN A C 1
ATOM 697 O O . ASN A 1 88 ? -7.737 9.602 14.156 1.00 97.19 88 ASN A O 1
ATOM 701 N N . THR A 1 89 ? -6.983 7.518 13.750 1.00 97.44 89 THR A N 1
ATOM 702 C CA . THR A 1 89 ? -5.868 7.894 12.882 1.00 97.44 89 THR A CA 1
ATOM 703 C C . THR A 1 89 ? -5.915 7.049 11.617 1.00 97.44 89 THR A C 1
ATOM 705 O O . THR A 1 89 ? -6.057 5.829 11.692 1.00 97.44 89 THR A O 1
ATOM 708 N N . SER A 1 90 ? -5.791 7.672 10.444 1.00 97.50 90 SER A N 1
ATOM 709 C CA . SER A 1 90 ? -5.766 6.959 9.156 1.00 97.50 90 SER A CA 1
ATOM 710 C C . SER A 1 90 ? -4.416 7.077 8.462 1.00 97.50 90 SER A C 1
ATOM 712 O O . SER A 1 90 ? -3.761 8.119 8.528 1.00 97.50 90 SER A O 1
ATOM 714 N N . TYR A 1 91 ? -4.025 6.003 7.778 1.00 98.06 91 TYR A N 1
ATOM 715 C CA . TYR A 1 91 ? -2.773 5.878 7.043 1.00 98.06 91 TYR A CA 1
ATOM 716 C C . TYR A 1 91 ? -3.057 5.356 5.635 1.00 98.06 91 TYR A C 1
ATOM 718 O O . TYR A 1 91 ? -3.618 4.272 5.457 1.00 98.06 91 TYR A O 1
ATOM 726 N N . ALA A 1 92 ? -2.646 6.124 4.634 1.00 97.00 92 ALA A N 1
ATOM 727 C CA . ALA A 1 92 ? -2.754 5.772 3.225 1.00 97.00 92 ALA A CA 1
ATOM 728 C C . ALA A 1 92 ? -1.421 6.014 2.510 1.00 97.00 92 ALA A C 1
ATOM 730 O O . ALA A 1 92 ? -0.554 6.720 3.023 1.00 97.00 92 ALA A O 1
ATOM 731 N N . PHE A 1 93 ? -1.272 5.459 1.309 1.00 97.06 93 PHE A N 1
ATOM 732 C CA . PHE A 1 93 ? -0.090 5.660 0.474 1.00 97.06 93 PHE A CA 1
ATOM 733 C C . PHE A 1 93 ? -0.522 6.040 -0.940 1.00 97.06 93 PHE A C 1
ATOM 735 O O . PHE A 1 93 ? -1.275 5.299 -1.573 1.00 97.06 93 PHE A O 1
ATOM 742 N N . HIS A 1 94 ? -0.095 7.206 -1.425 1.00 94.00 94 HIS A N 1
ATOM 743 C CA . HIS A 1 94 ? -0.628 7.825 -2.643 1.00 94.00 94 HIS A CA 1
ATOM 744 C C . HIS A 1 94 ? 0.443 8.227 -3.642 1.00 94.00 94 HIS A C 1
ATOM 746 O O . HIS A 1 94 ? 1.523 8.696 -3.279 1.00 94.00 94 HIS A O 1
ATOM 752 N N . SER A 1 95 ? 0.086 8.120 -4.923 1.00 90.75 95 SER A N 1
ATOM 753 C CA . SER A 1 95 ? 0.894 8.644 -6.021 1.00 90.75 95 SER A CA 1
ATOM 754 C C . SER A 1 95 ? 1.158 10.138 -5.822 1.00 90.75 95 SER A C 1
ATOM 756 O O . SER A 1 95 ? 0.236 10.905 -5.556 1.00 90.75 95 SER A O 1
ATOM 758 N N . GLY A 1 96 ? 2.424 10.541 -5.928 1.00 88.88 96 GLY A N 1
ATOM 759 C CA . GLY A 1 96 ? 2.875 11.925 -5.745 1.00 88.88 96 GLY A CA 1
ATOM 760 C C . GLY A 1 96 ? 3.077 12.374 -4.293 1.00 88.88 96 GLY A C 1
ATOM 761 O O . GLY A 1 96 ? 3.778 13.359 -4.080 1.00 88.88 96 GLY A O 1
ATOM 762 N N . TYR A 1 97 ? 2.534 11.656 -3.303 1.00 92.62 97 TYR A N 1
ATOM 763 C CA . TYR A 1 97 ? 2.598 12.062 -1.889 1.00 92.62 97 TYR A CA 1
ATOM 764 C C . TYR A 1 97 ? 3.324 11.062 -0.979 1.00 92.62 97 TYR A C 1
ATOM 766 O O . TYR A 1 97 ? 3.816 11.460 0.078 1.00 92.62 97 TYR A O 1
ATOM 774 N N . GLY A 1 98 ? 3.393 9.783 -1.366 1.00 95.31 98 GLY A N 1
ATOM 775 C CA . GLY A 1 98 ? 3.829 8.713 -0.470 1.00 95.31 98 GLY A CA 1
ATOM 776 C C . GLY A 1 98 ? 2.822 8.537 0.668 1.00 95.31 98 GLY A C 1
ATOM 777 O O . GLY A 1 98 ? 1.613 8.516 0.427 1.00 95.31 98 GLY A O 1
ATOM 778 N N . LEU A 1 99 ? 3.305 8.423 1.904 1.00 97.62 99 LEU A N 1
ATOM 779 C CA . LEU A 1 99 ? 2.484 8.362 3.108 1.00 97.62 99 LEU A CA 1
ATOM 780 C C . LEU A 1 99 ? 1.599 9.607 3.237 1.00 97.62 99 LEU A C 1
ATOM 782 O O . LEU A 1 99 ? 2.085 10.736 3.274 1.00 97.62 99 LEU A O 1
ATOM 786 N N . VAL A 1 100 ? 0.302 9.373 3.412 1.00 96.56 100 VAL A N 1
ATOM 787 C CA . VAL A 1 100 ? -0.693 10.384 3.766 1.00 96.56 100 VAL A CA 1
ATOM 788 C C . VAL A 1 100 ? -1.349 9.965 5.075 1.00 96.56 100 VAL A C 1
ATOM 790 O O . VAL A 1 100 ? -2.032 8.939 5.141 1.00 96.56 100 VAL A O 1
ATOM 793 N N . LYS A 1 101 ? -1.148 10.772 6.117 1.00 96.56 101 LYS A N 1
ATOM 794 C CA . LYS A 1 101 ? -1.823 10.624 7.407 1.00 96.56 101 LYS A CA 1
ATOM 795 C C . LYS A 1 101 ? -3.106 11.451 7.400 1.00 96.56 101 LYS A C 1
ATOM 797 O O . LYS A 1 101 ? -3.146 12.526 6.809 1.00 96.56 101 LYS A O 1
ATOM 802 N N . ASN A 1 102 ? -4.160 10.940 8.031 1.00 95.50 102 ASN A N 1
ATOM 803 C CA . ASN A 1 102 ? -5.401 11.679 8.292 1.00 95.50 102 ASN A CA 1
ATOM 804 C C . ASN A 1 102 ? -6.022 12.361 7.065 1.00 95.50 102 ASN A C 1
ATOM 806 O O . ASN A 1 102 ? -6.673 13.394 7.190 1.00 95.50 102 ASN A O 1
ATOM 810 N N . SER A 1 103 ? -5.856 11.757 5.883 1.00 89.25 103 SER A N 1
ATOM 811 C CA . SER A 1 103 ? -6.430 12.265 4.630 1.00 89.25 103 SER A CA 1
ATOM 812 C C . SER A 1 103 ? -6.015 13.702 4.268 1.00 89.25 103 SER A C 1
ATOM 814 O O . SER A 1 103 ? -6.741 14.377 3.547 1.00 89.25 103 SER A O 1
ATOM 816 N N . GLU A 1 104 ? -4.849 14.186 4.713 1.00 85.88 104 GLU A N 1
ATOM 817 C CA . GLU A 1 104 ? -4.384 15.560 4.424 1.00 85.88 104 GLU A CA 1
ATOM 818 C C . GLU A 1 104 ? -4.315 15.873 2.914 1.00 85.88 104 GLU A C 1
ATOM 820 O O . GLU A 1 104 ? -4.550 17.005 2.488 1.00 85.88 104 GLU A O 1
ATOM 825 N N . HIS A 1 105 ? -4.043 14.854 2.093 1.00 82.38 105 HIS A N 1
ATOM 826 C CA . HIS A 1 105 ? -3.920 14.952 0.632 1.00 82.38 105 HIS A CA 1
ATOM 827 C C . HIS A 1 105 ? -4.702 13.868 -0.119 1.00 82.38 105 HIS A C 1
ATOM 829 O O . HIS A 1 105 ? -4.454 13.604 -1.293 1.00 82.38 105 HIS A O 1
ATOM 835 N N . SER A 1 106 ? -5.638 13.201 0.552 1.00 85.81 106 SER A N 1
ATOM 836 C CA . SER A 1 106 ? -6.429 12.127 -0.043 1.00 85.81 106 SER A CA 1
ATOM 837 C C . SER A 1 106 ? -7.836 12.125 0.533 1.00 85.81 106 SER A C 1
ATOM 839 O O . SER A 1 106 ? -8.152 12.869 1.452 1.00 85.81 106 SER A O 1
ATOM 841 N N . ASN A 1 107 ? -8.712 11.287 -0.004 1.00 87.94 107 ASN A N 1
ATOM 842 C CA . ASN A 1 107 ? -10.007 11.025 0.612 1.00 87.94 107 ASN A CA 1
ATOM 843 C C . ASN A 1 107 ? -10.016 9.719 1.415 1.00 87.94 107 ASN A C 1
ATOM 845 O O . ASN A 1 107 ? -11.102 9.318 1.824 1.00 87.94 107 ASN A O 1
ATOM 849 N N . ASP A 1 108 ? -8.867 9.064 1.639 1.00 91.00 108 ASP A N 1
ATOM 850 C CA . ASP A 1 108 ? -8.728 7.800 2.388 1.00 91.00 108 ASP A CA 1
ATOM 851 C C . ASP A 1 108 ? -8.919 7.991 3.891 1.00 91.00 108 ASP A C 1
ATOM 853 O O . ASP A 1 108 ? -8.002 7.903 4.705 1.00 91.00 108 ASP A O 1
ATOM 857 N N . SER A 1 109 ? -10.169 8.276 4.235 1.00 93.62 109 SER A N 1
ATOM 858 C CA . SER A 1 109 ? -10.628 8.652 5.562 1.00 93.62 109 SER A CA 1
ATOM 859 C C . SER A 1 109 ? -11.559 7.584 6.140 1.00 93.62 109 SER A C 1
ATOM 861 O O . SER A 1 109 ? -12.105 6.745 5.408 1.00 93.62 109 SER A O 1
ATOM 863 N N . PRO A 1 110 ? -11.866 7.655 7.444 1.00 95.38 110 PRO A N 1
ATOM 864 C CA . PRO A 1 110 ? -12.971 6.900 8.031 1.00 95.38 110 PRO A CA 1
ATOM 865 C C . PRO A 1 110 ? -14.315 7.144 7.349 1.00 95.38 110 PRO A C 1
ATOM 867 O O . PRO A 1 110 ? -15.155 6.246 7.302 1.00 95.38 110 PRO A O 1
ATOM 870 N N . LYS A 1 111 ? -14.514 8.333 6.778 1.00 95.06 111 LYS A N 1
ATOM 871 C CA . LYS A 1 111 ? -15.756 8.710 6.097 1.00 95.06 111 LYS A CA 1
ATOM 872 C C . LYS A 1 111 ? -15.786 8.277 4.627 1.00 95.06 111 LYS A C 1
ATOM 874 O O . LYS A 1 111 ? -16.828 8.373 3.980 1.00 95.06 111 LYS A O 1
ATOM 879 N N . ARG A 1 112 ? -14.679 7.773 4.073 1.00 94.06 112 ARG A N 1
ATOM 880 C CA . ARG A 1 112 ? -14.663 7.233 2.710 1.00 94.06 112 ARG A CA 1
ATOM 881 C C . ARG A 1 112 ? -15.484 5.953 2.664 1.00 94.06 112 ARG A C 1
ATOM 883 O O . ARG A 1 112 ? -15.256 5.036 3.454 1.00 94.06 112 ARG A O 1
ATOM 890 N N . LYS A 1 113 ? -16.411 5.875 1.706 1.00 94.94 113 LYS A N 1
ATOM 891 C CA . LYS A 1 113 ? -17.100 4.617 1.411 1.00 94.94 113 LYS A CA 1
ATOM 892 C C . LYS A 1 113 ? -16.097 3.565 0.942 1.00 94.94 113 LYS A C 1
ATOM 894 O O . LYS A 1 113 ? -15.182 3.869 0.174 1.00 94.94 113 LYS A O 1
ATOM 899 N N . PHE A 1 114 ? -16.306 2.332 1.374 1.00 95.06 114 PHE A N 1
ATOM 900 C CA . PHE A 1 114 ? -15.493 1.168 1.022 1.00 95.06 114 PHE A CA 1
ATOM 901 C C . PHE A 1 114 ? -16.394 0.025 0.537 1.00 95.06 114 PHE A C 1
ATOM 903 O O . PHE A 1 114 ? -17.614 0.107 0.660 1.00 95.06 114 PHE A O 1
ATOM 910 N N . HIS A 1 115 ? -15.805 -1.015 -0.047 1.00 95.19 115 HIS A N 1
ATOM 911 C CA . HIS A 1 115 ? -16.535 -2.227 -0.438 1.00 95.19 115 HIS A CA 1
ATOM 912 C C . HIS A 1 115 ? -16.277 -3.351 0.569 1.00 95.19 115 HIS A C 1
ATOM 914 O O . HIS A 1 115 ? -17.197 -4.042 1.013 1.00 95.19 115 HIS A O 1
ATOM 920 N N . LEU A 1 116 ? -15.020 -3.480 1.003 1.00 95.50 116 LEU A N 1
ATOM 921 C CA . LEU A 1 116 ? -14.609 -4.423 2.033 1.00 95.50 116 LEU A CA 1
ATOM 922 C C . LEU A 1 116 ? -13.782 -3.733 3.111 1.00 95.50 116 LEU A C 1
ATOM 924 O O . LEU A 1 116 ? -13.002 -2.811 2.858 1.00 95.50 116 LEU A O 1
ATOM 928 N N . GLN A 1 117 ? -14.011 -4.188 4.334 1.00 96.06 117 GLN A N 1
ATOM 929 C CA . GLN A 1 117 ? -13.289 -3.787 5.523 1.00 96.06 117 GLN A CA 1
ATOM 930 C C . GLN A 1 117 ? -13.113 -5.020 6.389 1.00 96.06 117 GLN A C 1
ATOM 932 O O . GLN A 1 117 ? -14.050 -5.801 6.561 1.00 96.06 117 GLN A O 1
ATOM 937 N N . ARG A 1 118 ? -11.944 -5.127 7.004 1.00 95.38 118 ARG A N 1
ATOM 938 C CA . ARG A 1 118 ? -11.730 -6.006 8.144 1.00 95.38 118 ARG A CA 1
ATOM 939 C C . ARG A 1 118 ? -11.250 -5.166 9.302 1.00 95.38 118 ARG A C 1
ATOM 941 O O . ARG A 1 118 ? -10.360 -4.348 9.115 1.00 95.38 118 ARG A O 1
ATOM 948 N N . CYS A 1 119 ? -11.829 -5.397 10.470 1.00 96.50 119 CYS A N 1
ATOM 949 C CA . CYS A 1 119 ? -11.370 -4.818 11.718 1.00 96.50 119 CYS A CA 1
ATOM 950 C C . CYS A 1 119 ? -10.980 -5.929 12.683 1.00 96.50 119 CYS A C 1
ATOM 952 O O . CYS A 1 119 ? -11.607 -6.992 12.704 1.00 96.50 119 CYS A O 1
ATOM 954 N N . VAL A 1 120 ? -9.948 -5.675 13.475 1.00 95.50 120 VAL A N 1
ATOM 955 C CA . VAL A 1 120 ? -9.548 -6.533 14.588 1.00 95.50 120 VAL A CA 1
ATOM 956 C C . VAL A 1 120 ? -9.368 -5.678 15.828 1.00 95.50 120 VAL A C 1
ATOM 958 O O . VAL A 1 120 ? -8.854 -4.559 15.754 1.00 95.50 120 VAL A O 1
ATOM 961 N N . LYS A 1 121 ? -9.810 -6.208 16.967 1.00 96.38 121 LYS A N 1
ATOM 962 C CA . LYS A 1 121 ? -9.544 -5.587 18.256 1.00 96.38 121 LYS A CA 1
ATOM 963 C C . LYS A 1 121 ? -8.058 -5.725 18.532 1.00 96.38 121 LYS A C 1
ATOM 965 O O . LYS A 1 121 ? -7.498 -6.803 18.333 1.00 96.38 121 LYS A O 1
ATOM 970 N N . VAL A 1 122 ? -7.444 -4.652 18.997 1.00 95.38 122 VAL A N 1
ATOM 971 C CA . VAL A 1 122 ? -6.028 -4.646 19.355 1.00 95.38 122 VAL A CA 1
ATOM 972 C C . VAL A 1 122 ? -5.856 -4.302 20.824 1.00 95.38 122 VAL A C 1
ATOM 974 O O . VAL A 1 122 ? -6.731 -3.698 21.444 1.00 95.38 122 VAL A O 1
ATOM 977 N N . ASP A 1 123 ? -4.740 -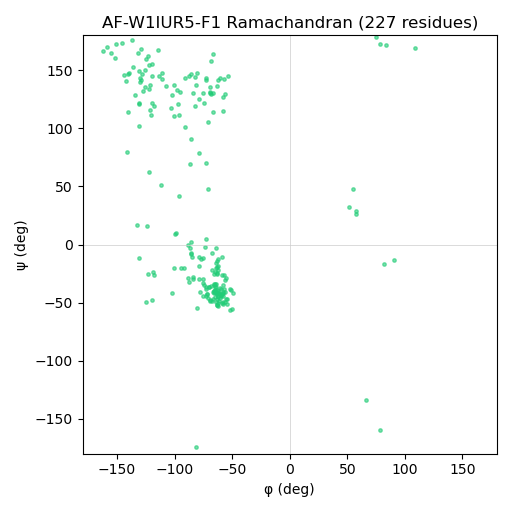4.737 21.397 1.00 92.44 123 ASP A N 1
ATOM 978 C CA . ASP A 1 123 ? -4.345 -4.319 22.736 1.00 92.44 123 ASP A CA 1
ATOM 979 C C . ASP A 1 123 ? -3.653 -2.954 22.639 1.00 92.44 123 ASP A C 1
ATOM 981 O O . ASP A 1 123 ? -2.602 -2.820 22.009 1.00 92.44 123 ASP A O 1
ATOM 985 N N . GLU A 1 124 ? -4.242 -1.958 23.302 1.00 85.25 124 GLU A N 1
ATOM 986 C CA . GLU A 1 124 ? -3.765 -0.571 23.381 1.00 85.25 124 GLU A CA 1
ATOM 987 C C . GLU A 1 124 ? -2.355 -0.426 23.967 1.00 85.25 124 GLU A C 1
ATOM 989 O O . GLU A 1 124 ? -1.767 0.649 23.916 1.00 85.25 124 GLU A O 1
ATOM 994 N N . LYS A 1 125 ? -1.792 -1.489 24.546 1.00 86.12 125 LYS A N 1
ATOM 995 C CA . LYS A 1 125 ? -0.411 -1.504 25.042 1.00 86.12 125 LYS A CA 1
ATOM 996 C C . LYS A 1 125 ? 0.592 -2.005 24.011 1.00 86.12 125 LYS A C 1
ATOM 998 O O . LYS A 1 125 ? 1.787 -1.761 24.171 1.00 86.12 125 LYS A O 1
ATOM 1003 N N . THR A 1 126 ? 0.138 -2.733 22.990 1.00 88.25 126 THR A N 1
ATOM 1004 C CA . THR A 1 126 ? 1.020 -3.425 22.034 1.00 88.25 126 THR A CA 1
ATOM 1005 C C . THR A 1 126 ? 0.867 -2.944 20.605 1.00 88.25 126 THR A C 1
ATOM 1007 O O . THR A 1 126 ? 1.831 -3.028 19.854 1.00 88.25 126 THR A O 1
ATOM 1010 N N . VAL A 1 127 ? -0.291 -2.411 20.221 1.00 92.94 127 VAL A N 1
ATOM 1011 C CA . VAL A 1 127 ? -0.517 -1.828 18.899 1.00 92.94 127 VAL A CA 1
ATOM 1012 C C . VAL A 1 127 ? -1.150 -0.465 19.114 1.00 92.94 127 VAL A C 1
ATOM 1014 O O . VAL A 1 127 ? -2.336 -0.375 19.405 1.00 92.94 127 VAL A O 1
ATOM 1017 N N . THR A 1 128 ? -0.351 0.592 18.984 1.00 95.31 128 THR A N 1
ATOM 1018 C CA . THR A 1 128 ? -0.806 1.983 19.118 1.00 95.31 128 THR A CA 1
ATOM 1019 C C . THR A 1 128 ? -0.438 2.794 17.879 1.00 95.31 128 THR A C 1
ATOM 1021 O O . THR A 1 128 ? 0.493 2.411 17.156 1.00 95.31 128 THR A O 1
ATOM 1024 N N . PRO A 1 129 ? -1.103 3.938 17.634 1.00 95.88 129 PRO A N 1
ATOM 1025 C CA . PRO A 1 129 ? -0.679 4.888 16.610 1.00 95.88 129 PRO A CA 1
ATOM 1026 C C . PRO A 1 129 ? 0.801 5.279 16.729 1.00 95.88 129 PRO A C 1
ATOM 1028 O O . PRO A 1 129 ? 1.503 5.350 15.724 1.00 95.88 129 PRO A O 1
ATOM 1031 N N . GLU A 1 130 ? 1.326 5.454 17.944 1.00 96.38 130 GLU A N 1
ATOM 1032 C CA . GLU A 1 130 ? 2.735 5.798 18.165 1.00 96.38 130 GLU A CA 1
ATOM 1033 C C . GLU A 1 130 ? 3.678 4.673 17.738 1.00 96.38 130 GLU A C 1
ATOM 1035 O O . GLU A 1 130 ? 4.714 4.952 17.134 1.00 96.38 130 GLU A O 1
ATOM 1040 N N . LEU A 1 131 ? 3.344 3.410 18.029 1.00 94.94 131 LEU A N 1
ATOM 1041 C CA . LEU A 1 131 ? 4.134 2.272 17.553 1.00 94.94 131 LEU A CA 1
ATOM 1042 C C . LEU A 1 131 ? 4.115 2.202 16.024 1.00 94.94 131 LEU A C 1
ATOM 1044 O O . LEU A 1 131 ? 5.169 2.041 15.401 1.00 94.94 131 LEU A O 1
ATOM 1048 N N . ILE A 1 132 ? 2.926 2.338 15.432 1.00 96.56 132 ILE A N 1
ATOM 1049 C CA . ILE A 1 132 ? 2.736 2.329 13.981 1.00 96.56 132 ILE A CA 1
ATOM 1050 C C . ILE A 1 132 ? 3.609 3.417 13.341 1.00 96.56 132 ILE A C 1
ATOM 1052 O O . ILE A 1 132 ? 4.391 3.135 12.436 1.00 96.56 132 ILE A O 1
ATOM 1056 N N . GLU A 1 133 ? 3.554 4.641 13.860 1.00 97.44 133 GLU A N 1
ATOM 1057 C CA . GLU A 1 133 ? 4.237 5.803 13.286 1.00 97.44 133 GLU A CA 1
ATOM 1058 C C . GLU A 1 133 ? 5.745 5.829 13.536 1.00 97.44 133 GLU A C 1
ATOM 1060 O O . GLU A 1 133 ? 6.494 6.312 12.690 1.00 97.44 133 GLU A O 1
ATOM 1065 N N . ARG A 1 134 ? 6.215 5.324 14.682 1.00 96.81 134 ARG A N 1
ATOM 1066 C CA . ARG A 1 134 ? 7.639 5.401 15.053 1.00 96.81 134 ARG A CA 1
ATOM 1067 C C . ARG A 1 134 ? 8.447 4.174 14.664 1.00 96.81 134 ARG A C 1
ATOM 1069 O O . ARG A 1 134 ? 9.671 4.263 14.629 1.00 96.81 134 ARG A O 1
ATOM 1076 N N . LYS A 1 135 ? 7.795 3.034 14.423 1.00 95.75 135 LYS A N 1
ATOM 1077 C CA . LYS A 1 135 ? 8.486 1.764 14.170 1.00 95.75 135 LYS A CA 1
ATOM 1078 C C . LYS A 1 135 ? 8.073 1.114 12.859 1.00 95.75 135 LYS A C 1
ATOM 1080 O O . LYS A 1 135 ? 8.946 0.726 12.095 1.00 95.75 135 LYS A O 1
ATOM 1085 N N . LEU A 1 136 ? 6.773 0.991 12.611 1.00 97.25 136 LEU A N 1
ATOM 1086 C CA . LEU A 1 136 ? 6.256 0.194 11.497 1.00 97.25 136 LEU A CA 1
ATOM 1087 C C . LEU A 1 136 ? 6.322 0.956 10.168 1.00 97.25 136 LEU A C 1
ATOM 1089 O O . LEU A 1 136 ? 6.959 0.513 9.216 1.00 97.25 136 LEU A O 1
ATOM 1093 N N . ILE A 1 137 ? 5.735 2.151 10.126 1.00 98.25 137 ILE A N 1
ATOM 1094 C CA . ILE A 1 137 ? 5.704 3.009 8.938 1.00 98.25 137 ILE A CA 1
ATOM 1095 C C . ILE A 1 137 ? 7.109 3.406 8.452 1.00 98.25 137 ILE A C 1
ATOM 1097 O O . ILE A 1 137 ? 7.329 3.332 7.243 1.00 98.25 137 ILE A O 1
ATOM 1101 N N . PRO A 1 138 ? 8.079 3.775 9.318 1.00 98.19 138 PRO A N 1
ATOM 1102 C CA . PRO A 1 138 ? 9.431 4.098 8.865 1.00 98.19 138 PRO A CA 1
ATOM 1103 C C . PRO A 1 138 ? 10.101 2.966 8.078 1.00 98.19 138 PRO A C 1
ATOM 1105 O O . PRO A 1 138 ? 10.719 3.232 7.056 1.00 98.19 138 PRO A O 1
ATOM 1108 N N . GLN A 1 139 ? 9.896 1.703 8.471 1.00 98.00 139 GLN A N 1
ATOM 1109 C CA . GLN A 1 139 ? 10.436 0.554 7.732 1.00 98.00 139 GLN A CA 1
ATOM 1110 C C . GLN A 1 139 ? 9.871 0.472 6.309 1.00 98.00 139 GLN A C 1
ATOM 1112 O O . GLN A 1 139 ? 10.608 0.202 5.362 1.00 98.00 139 GLN A O 1
ATOM 1117 N N . LEU A 1 140 ? 8.573 0.745 6.147 1.00 98.25 140 LEU A N 1
ATOM 1118 C CA . LEU A 1 140 ? 7.919 0.760 4.836 1.00 98.25 140 LEU A CA 1
ATOM 1119 C C . LEU A 1 140 ? 8.375 1.955 3.989 1.00 98.25 140 LEU A C 1
ATOM 1121 O O . LEU A 1 140 ? 8.543 1.830 2.776 1.00 98.25 140 LEU A O 1
ATOM 1125 N N . ILE A 1 141 ? 8.608 3.111 4.616 1.00 98.44 141 ILE A N 1
ATOM 1126 C CA . ILE A 1 141 ? 9.171 4.287 3.944 1.00 98.44 141 ILE A CA 1
ATOM 1127 C C . ILE A 1 141 ? 10.571 3.967 3.414 1.00 98.44 141 ILE A C 1
ATOM 1129 O O . ILE A 1 141 ? 10.817 4.167 2.222 1.00 98.44 141 ILE A O 1
ATOM 1133 N N . ASP A 1 142 ? 11.443 3.411 4.255 1.00 98.19 142 ASP A N 1
ATOM 1134 C CA . ASP A 1 142 ? 12.809 3.032 3.882 1.00 98.19 142 ASP A CA 1
ATOM 1135 C C . ASP A 1 142 ? 12.814 1.996 2.750 1.00 98.19 142 ASP A C 1
ATOM 1137 O O . ASP A 1 142 ? 13.545 2.143 1.767 1.00 98.19 142 ASP A O 1
ATOM 1141 N N . GLU A 1 143 ? 11.949 0.980 2.832 1.00 97.00 143 GLU A N 1
ATOM 1142 C CA . GLU A 1 143 ? 11.814 -0.028 1.779 1.00 97.00 143 GLU A CA 1
ATOM 1143 C C . GLU A 1 143 ? 11.333 0.591 0.459 1.00 97.00 143 GLU A C 1
ATOM 1145 O O . GLU A 1 143 ? 11.900 0.298 -0.598 1.00 97.00 143 GLU A O 1
ATOM 1150 N N . SER A 1 144 ? 10.351 1.497 0.509 1.00 97.50 144 SER A N 1
ATOM 1151 C CA . SER A 1 144 ? 9.842 2.171 -0.690 1.00 97.50 144 SER A CA 1
ATOM 1152 C C . SER A 1 144 ? 10.881 3.067 -1.363 1.00 97.50 144 SER A C 1
ATOM 1154 O O . SER A 1 144 ? 11.018 3.047 -2.588 1.00 97.50 144 SER A O 1
ATOM 1156 N N . ASN A 1 145 ? 11.675 3.792 -0.572 1.00 97.62 145 ASN A N 1
ATOM 1157 C CA . ASN A 1 145 ? 12.775 4.608 -1.070 1.00 97.62 145 ASN A CA 1
ATOM 1158 C C . ASN A 1 145 ? 13.874 3.744 -1.702 1.00 97.62 145 ASN A C 1
ATOM 1160 O O . ASN A 1 145 ? 14.334 4.031 -2.811 1.00 97.62 145 ASN A O 1
ATOM 1164 N N . ARG A 1 146 ? 14.258 2.646 -1.036 1.00 96.19 146 ARG A N 1
ATOM 1165 C CA . ARG A 1 146 ? 15.248 1.693 -1.555 1.00 96.19 146 ARG A CA 1
ATOM 1166 C C . ARG A 1 146 ? 14.812 1.122 -2.903 1.00 96.19 146 ARG A C 1
ATOM 1168 O O . ARG A 1 146 ? 15.599 1.128 -3.847 1.00 96.19 146 ARG A O 1
ATOM 1175 N N . LEU A 1 147 ? 13.569 0.648 -3.004 1.00 94.12 147 LEU A N 1
ATOM 1176 C CA . LEU A 1 147 ? 13.031 0.091 -4.248 1.00 94.12 147 LEU A CA 1
ATOM 1177 C C . LEU A 1 147 ? 12.931 1.155 -5.351 1.00 94.12 147 LEU A C 1
ATOM 1179 O O . LEU A 1 147 ? 13.285 0.873 -6.492 1.00 94.12 147 LEU A O 1
ATOM 1183 N N . SER A 1 148 ? 12.539 2.389 -5.024 1.00 93.56 148 SER A N 1
ATOM 1184 C CA . SER A 1 148 ? 12.513 3.511 -5.978 1.00 93.56 148 SER A CA 1
ATOM 1185 C C . SER A 1 148 ? 13.883 3.823 -6.582 1.00 93.56 148 SER A C 1
ATOM 1187 O O . SER A 1 148 ? 14.000 4.000 -7.798 1.00 93.56 148 SER A O 1
ATOM 1189 N N . LYS A 1 149 ? 14.937 3.827 -5.757 1.00 93.06 149 LYS A N 1
ATOM 1190 C CA . LYS A 1 149 ? 16.319 4.007 -6.224 1.00 93.06 149 LYS A CA 1
ATOM 1191 C C . LYS A 1 149 ? 16.768 2.853 -7.123 1.00 93.06 149 LYS A C 1
ATOM 1193 O O . LYS A 1 149 ? 17.385 3.095 -8.155 1.00 93.06 149 LYS A O 1
ATOM 1198 N N . LEU A 1 150 ? 16.405 1.612 -6.782 1.00 91.38 150 LEU A N 1
ATOM 1199 C CA . LEU A 1 150 ? 16.676 0.440 -7.627 1.00 91.38 150 LEU A CA 1
ATOM 1200 C C . LEU A 1 150 ? 15.939 0.508 -8.975 1.00 91.38 150 LEU A C 1
ATOM 1202 O O . LEU A 1 150 ? 16.520 0.164 -9.999 1.00 91.38 150 LEU A O 1
ATOM 1206 N N . MET A 1 151 ? 14.710 1.032 -8.994 1.00 88.50 151 MET A N 1
ATOM 1207 C CA . MET A 1 151 ? 13.952 1.334 -10.219 1.00 88.50 151 MET A CA 1
ATOM 1208 C C . MET A 1 151 ? 14.469 2.569 -10.978 1.00 88.50 151 MET A C 1
ATOM 1210 O O . MET A 1 151 ? 13.924 2.902 -12.027 1.00 88.50 151 MET A O 1
ATOM 1214 N N . LYS A 1 152 ? 15.494 3.267 -10.464 1.00 87.88 152 LYS A N 1
ATOM 1215 C CA . LYS A 1 152 ? 16.031 4.523 -11.017 1.00 87.88 152 LYS A CA 1
ATOM 1216 C C . LYS A 1 152 ? 14.992 5.652 -11.130 1.00 87.88 152 LYS A C 1
ATOM 1218 O O . LYS A 1 152 ? 15.105 6.519 -11.993 1.00 87.88 152 LYS A O 1
ATOM 1223 N N . LEU A 1 153 ? 13.977 5.653 -10.263 1.00 87.12 153 LEU A N 1
ATOM 1224 C CA . LEU A 1 153 ? 12.916 6.671 -10.262 1.00 87.12 153 LEU A CA 1
ATOM 1225 C C . LEU A 1 153 ? 13.264 7.889 -9.410 1.00 87.12 153 LEU A C 1
ATOM 1227 O O . LEU A 1 153 ? 12.812 8.995 -9.700 1.00 87.12 153 LEU A O 1
ATOM 1231 N N . THR A 1 154 ? 14.071 7.693 -8.370 1.00 89.81 154 THR A N 1
ATOM 1232 C CA . THR A 1 154 ? 14.564 8.762 -7.499 1.00 89.81 154 THR A CA 1
ATOM 1233 C C . THR A 1 154 ? 16.049 8.575 -7.211 1.00 89.81 154 THR A C 1
ATOM 1235 O O . THR A 1 154 ? 16.563 7.458 -7.224 1.00 89.81 154 THR A O 1
ATOM 1238 N N . SER A 1 155 ? 16.742 9.679 -6.931 1.00 88.81 155 SER A N 1
ATOM 1239 C CA . SER A 1 155 ? 18.138 9.689 -6.470 1.00 88.81 155 SER A CA 1
ATOM 1240 C C . SER A 1 155 ? 18.263 9.887 -4.957 1.00 88.81 155 SER A C 1
ATOM 1242 O O . SER A 1 155 ? 19.277 9.529 -4.364 1.00 88.81 155 SER A O 1
ATOM 1244 N N . GLU A 1 156 ? 17.226 10.428 -4.321 1.00 91.19 156 GLU A N 1
ATOM 1245 C CA . GLU A 1 156 ? 17.207 10.803 -2.907 1.00 91.19 156 GLU A CA 1
ATOM 1246 C C . GLU A 1 156 ? 16.065 10.104 -2.165 1.00 91.19 156 GLU A C 1
ATOM 1248 O O . GLU A 1 156 ? 15.131 9.579 -2.780 1.00 91.19 156 GLU A O 1
ATOM 1253 N N . ASP A 1 157 ? 16.173 10.069 -0.836 1.00 94.88 157 ASP A N 1
ATOM 1254 C CA . ASP A 1 157 ? 15.112 9.547 0.021 1.00 94.88 157 ASP A CA 1
ATOM 1255 C C . ASP A 1 157 ? 14.013 10.591 0.195 1.00 94.88 157 ASP A C 1
ATOM 1257 O O . ASP A 1 157 ? 14.246 11.716 0.639 1.00 94.88 157 ASP A O 1
ATOM 1261 N N . MET A 1 158 ? 12.785 10.188 -0.116 1.00 95.50 158 MET A N 1
ATOM 1262 C CA . MET A 1 158 ? 11.600 10.985 0.147 1.00 95.50 158 MET A CA 1
ATOM 1263 C C . MET A 1 158 ? 11.145 10.747 1.582 1.00 95.50 158 MET A C 1
ATOM 1265 O O . MET A 1 158 ? 10.954 9.604 2.002 1.00 95.50 158 MET A O 1
ATOM 1269 N N . LYS A 1 159 ? 10.894 11.834 2.321 1.00 95.81 159 LYS A N 1
ATOM 1270 C CA . LYS A 1 159 ? 10.436 11.787 3.722 1.00 95.81 159 LYS A CA 1
ATOM 1271 C C . LYS A 1 159 ? 9.215 10.882 3.924 1.00 95.81 159 LYS A C 1
ATOM 1273 O O . LYS A 1 159 ? 9.126 10.200 4.936 1.00 95.81 159 LYS A O 1
ATOM 1278 N N . ASN A 1 160 ? 8.287 10.893 2.970 1.00 96.88 160 ASN A N 1
ATOM 1279 C CA . ASN A 1 160 ? 7.043 10.128 3.036 1.00 96.88 160 ASN A CA 1
ATOM 1280 C C . ASN A 1 160 ? 7.112 8.815 2.236 1.00 96.88 160 ASN A C 1
ATOM 1282 O O . ASN A 1 160 ? 6.088 8.166 2.049 1.00 96.88 160 ASN A O 1
ATOM 1286 N N . GLY A 1 161 ? 8.291 8.418 1.754 1.00 97.31 161 GLY A N 1
ATOM 1287 C CA . GLY A 1 161 ? 8.456 7.281 0.851 1.00 97.31 161 GLY A CA 1
ATOM 1288 C C . GLY A 1 161 ? 8.011 7.583 -0.580 1.00 97.31 161 GLY A C 1
ATOM 1289 O O . GLY A 1 161 ? 7.549 8.684 -0.894 1.00 97.31 161 GLY A O 1
ATOM 1290 N N . VAL A 1 162 ? 8.163 6.593 -1.461 1.00 95.81 162 VAL A N 1
ATOM 1291 C CA . VAL A 1 162 ? 7.851 6.730 -2.891 1.00 95.81 162 VAL A CA 1
ATOM 1292 C C . VAL A 1 162 ? 6.774 5.737 -3.294 1.00 95.81 162 VAL A C 1
ATOM 1294 O O . VAL A 1 162 ? 6.938 4.522 -3.173 1.00 95.81 162 VAL A O 1
ATOM 1297 N N . TYR A 1 163 ? 5.671 6.266 -3.815 1.00 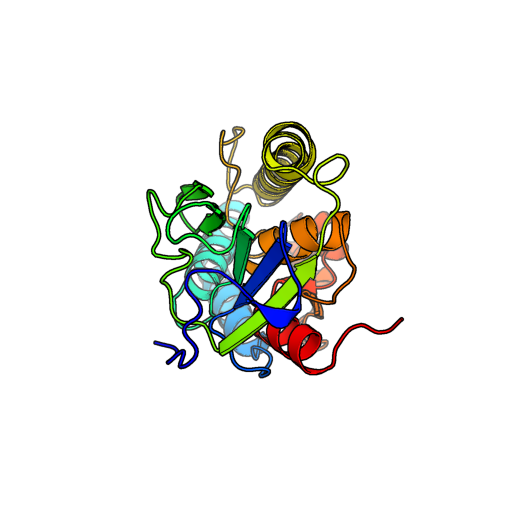94.88 163 TYR A N 1
ATOM 1298 C CA . TYR A 1 163 ? 4.648 5.467 -4.473 1.00 94.88 163 TYR A CA 1
ATOM 1299 C C . TYR A 1 163 ? 5.142 5.032 -5.848 1.00 94.88 163 TYR A C 1
ATOM 1301 O O . TYR A 1 163 ? 5.456 5.863 -6.701 1.00 94.88 163 TYR A O 1
ATOM 1309 N N . THR A 1 164 ? 5.176 3.724 -6.068 1.00 93.44 164 THR A N 1
ATOM 1310 C CA . THR A 1 164 ? 5.592 3.115 -7.333 1.00 93.44 164 THR A CA 1
ATOM 1311 C C . THR A 1 164 ? 4.633 1.983 -7.687 1.00 93.44 164 THR A C 1
ATOM 1313 O O . THR A 1 164 ? 3.763 1.640 -6.882 1.00 93.44 164 THR A O 1
ATOM 1316 N N . PRO A 1 165 ? 4.791 1.348 -8.858 1.00 89.88 165 PRO A N 1
ATOM 1317 C CA . PRO A 1 165 ? 3.988 0.185 -9.191 1.00 89.88 165 PRO A CA 1
ATOM 1318 C C . PRO A 1 165 ? 4.101 -0.965 -8.186 1.00 89.88 165 PRO A C 1
ATOM 1320 O O . PRO A 1 165 ? 3.120 -1.654 -7.922 1.00 89.88 165 PRO A O 1
ATOM 1323 N N . ILE A 1 166 ? 5.292 -1.136 -7.610 1.00 91.19 166 ILE A N 1
ATOM 1324 C CA . ILE A 1 166 ? 5.634 -2.222 -6.685 1.00 91.19 166 ILE A CA 1
ATOM 1325 C C . ILE A 1 166 ? 5.290 -1.828 -5.242 1.00 91.19 166 ILE A C 1
ATOM 1327 O O . ILE A 1 166 ? 4.874 -2.663 -4.448 1.00 91.19 166 ILE A O 1
ATOM 1331 N N . THR A 1 167 ? 5.394 -0.539 -4.913 1.00 94.88 167 THR A N 1
ATOM 1332 C CA . THR A 1 167 ? 5.132 0.026 -3.578 1.00 94.88 167 THR A CA 1
ATOM 1333 C C . THR A 1 167 ? 3.883 0.900 -3.579 1.00 94.88 167 THR A C 1
ATOM 1335 O O . THR A 1 167 ? 3.896 2.060 -3.172 1.00 94.88 167 THR A O 1
ATOM 1338 N N . ASN A 1 168 ? 2.787 0.358 -4.103 1.00 95.56 168 ASN A N 1
ATOM 1339 C CA . ASN A 1 168 ? 1.512 1.060 -4.211 1.00 95.56 168 ASN A CA 1
ATOM 1340 C C . ASN A 1 168 ? 0.705 1.031 -2.889 1.00 95.56 168 ASN A C 1
ATOM 1342 O O . ASN A 1 168 ? 1.168 0.556 -1.851 1.00 95.56 168 ASN A O 1
ATOM 1346 N N . CYS A 1 169 ? -0.531 1.539 -2.916 1.00 96.56 169 CYS A N 1
ATOM 1347 C CA . CYS A 1 169 ? -1.394 1.621 -1.731 1.00 96.56 169 CYS A CA 1
ATOM 1348 C C . CYS A 1 169 ? -1.727 0.261 -1.092 1.00 96.56 169 CYS A C 1
ATOM 1350 O O . CYS A 1 169 ? -1.750 0.158 0.133 1.00 96.56 169 CYS A O 1
ATOM 1352 N N . SER A 1 170 ? -1.932 -0.786 -1.895 1.00 97.06 170 SER A N 1
ATOM 1353 C CA . SER A 1 170 ? -2.196 -2.141 -1.405 1.00 97.06 170 SER A CA 1
ATOM 1354 C C . SER A 1 170 ? -0.953 -2.789 -0.834 1.00 97.06 170 SER A C 1
ATOM 1356 O O . SER A 1 170 ? -1.053 -3.461 0.188 1.00 97.06 170 SER A O 1
ATOM 1358 N N . TRP A 1 171 ? 0.213 -2.538 -1.434 1.00 97.69 171 TRP A N 1
ATOM 1359 C CA . TRP A 1 171 ? 1.483 -2.948 -0.843 1.00 97.69 171 TRP A CA 1
ATOM 1360 C C . TRP A 1 171 ? 1.668 -2.327 0.542 1.00 97.69 171 TRP A C 1
ATOM 1362 O O . TRP A 1 171 ? 1.894 -3.045 1.511 1.00 97.69 171 TRP A O 1
ATOM 1372 N N . PHE A 1 172 ? 1.481 -1.011 0.667 1.00 98.06 172 PHE A N 1
ATOM 1373 C CA . PHE A 1 172 ? 1.658 -0.323 1.945 1.00 98.06 172 PHE A CA 1
ATOM 1374 C C . PHE A 1 172 ? 0.653 -0.806 3.000 1.00 98.06 172 PHE A C 1
ATOM 1376 O O . PHE A 1 172 ? 1.049 -1.203 4.096 1.00 98.06 172 PHE A O 1
ATOM 1383 N N . ALA A 1 173 ? -0.644 -0.807 2.672 1.00 98.00 173 ALA A N 1
ATOM 1384 C CA . ALA A 1 173 ? -1.690 -1.223 3.604 1.00 98.00 173 ALA A CA 1
ATOM 1385 C C . ALA A 1 173 ? -1.554 -2.704 3.987 1.00 98.00 173 ALA A C 1
ATOM 1387 O O . ALA A 1 173 ? -1.679 -3.046 5.161 1.00 98.00 173 ALA A O 1
ATOM 1388 N N . GLY A 1 174 ? -1.253 -3.569 3.016 1.00 97.56 174 GLY A N 1
ATOM 1389 C CA . GLY A 1 174 ? -1.056 -4.999 3.222 1.00 97.56 174 GLY A CA 1
ATOM 1390 C C . GLY A 1 174 ? 0.178 -5.316 4.064 1.00 97.56 174 GLY A C 1
ATOM 1391 O O . GLY A 1 174 ? 0.069 -6.067 5.028 1.00 97.56 174 GLY A O 1
ATOM 1392 N N . LYS A 1 175 ? 1.336 -4.702 3.776 1.00 97.81 175 LYS A N 1
ATOM 1393 C CA . LYS A 1 175 ? 2.553 -4.867 4.591 1.00 97.81 175 LYS A CA 1
ATOM 1394 C C . LYS A 1 175 ? 2.355 -4.349 6.014 1.00 97.81 175 LYS A C 1
ATOM 1396 O O . LYS A 1 175 ? 2.725 -5.049 6.951 1.00 97.81 175 LYS A O 1
ATOM 1401 N N . LEU A 1 176 ? 1.747 -3.169 6.182 1.00 97.75 176 LEU A N 1
ATOM 1402 C CA . LEU A 1 176 ? 1.467 -2.611 7.509 1.00 97.75 176 LEU A CA 1
ATOM 1403 C C . LEU A 1 176 ? 0.518 -3.514 8.305 1.00 97.75 176 LEU A C 1
ATOM 1405 O O . LEU A 1 176 ? 0.772 -3.798 9.473 1.00 97.75 176 LEU A O 1
ATOM 1409 N N . TRP A 1 177 ? -0.547 -4.007 7.669 1.00 97.25 177 TRP A N 1
ATOM 1410 C CA . TRP A 1 177 ? -1.456 -4.967 8.290 1.00 97.25 177 TRP A CA 1
ATOM 1411 C C . TRP A 1 177 ? -0.729 -6.259 8.679 1.00 97.25 177 TRP A C 1
ATOM 1413 O O . TRP A 1 177 ? -0.852 -6.682 9.825 1.00 97.25 177 TRP A O 1
ATOM 1423 N N . ASN A 1 178 ? 0.103 -6.813 7.788 1.00 96.31 178 ASN A N 1
ATOM 1424 C CA . ASN A 1 178 ? 0.877 -8.048 7.990 1.00 96.31 178 ASN A CA 1
ATOM 1425 C C . ASN A 1 178 ? 1.910 -7.994 9.121 1.00 96.31 178 ASN A C 1
ATOM 1427 O O . ASN A 1 178 ? 2.367 -9.042 9.571 1.00 96.31 178 ASN A O 1
ATOM 1431 N N . GLN A 1 179 ? 2.237 -6.809 9.637 1.00 94.25 179 GLN A N 1
ATOM 1432 C CA . GLN A 1 179 ? 3.033 -6.670 10.861 1.00 94.25 179 GLN A CA 1
ATOM 1433 C C . GLN A 1 179 ? 2.217 -6.890 12.148 1.00 94.25 179 GLN A C 1
ATOM 1435 O O . GLN A 1 179 ? 2.798 -6.991 13.227 1.00 94.25 179 GLN A O 1
ATOM 1440 N N . ILE A 1 180 ? 0.887 -6.963 12.040 1.00 90.25 180 ILE A N 1
ATOM 1441 C CA . ILE A 1 180 ? -0.056 -7.132 13.154 1.00 90.25 180 ILE A CA 1
ATOM 1442 C C . ILE A 1 180 ? -0.863 -8.427 12.975 1.00 90.25 180 ILE A C 1
ATOM 1444 O O . ILE A 1 180 ? -0.981 -9.215 13.908 1.00 90.25 180 ILE A O 1
ATOM 1448 N N . MET A 1 181 ? -1.402 -8.656 11.776 1.00 89.38 181 MET A N 1
ATOM 1449 C CA . MET A 1 181 ? -2.264 -9.780 11.397 1.00 89.38 181 MET A CA 1
ATOM 1450 C C . MET A 1 181 ? -1.952 -10.209 9.968 1.00 89.38 181 MET A C 1
ATOM 1452 O O . MET A 1 181 ? -1.715 -9.357 9.135 1.00 89.38 181 MET A O 1
ATOM 1456 N N . SER A 1 182 ? -2.031 -11.491 9.625 1.00 91.56 182 SER A N 1
ATOM 1457 C CA . SER A 1 182 ? -1.723 -11.927 8.251 1.00 91.56 182 SER A CA 1
ATOM 1458 C C . SER A 1 182 ? -2.886 -11.700 7.277 1.00 91.56 182 SER A C 1
ATOM 1460 O O . SER A 1 182 ? -4.039 -11.802 7.670 1.00 91.56 182 SER A O 1
ATOM 1462 N N . LEU A 1 183 ? -2.597 -11.409 6.012 1.00 93.69 183 LEU A N 1
ATOM 1463 C CA . LEU A 1 183 ? -3.495 -11.535 4.859 1.00 93.69 183 LEU A CA 1
ATOM 1464 C C . LEU A 1 183 ? -2.673 -11.609 3.567 1.00 93.69 183 LEU A C 1
ATOM 1466 O O . LEU A 1 183 ? -1.467 -11.329 3.564 1.00 93.69 183 LEU A O 1
ATOM 1470 N N . THR A 1 184 ? -3.328 -11.932 2.456 1.00 94.69 184 THR A N 1
ATOM 1471 C CA . THR A 1 184 ? -2.712 -11.870 1.128 1.00 94.69 184 THR A CA 1
ATOM 1472 C C . THR A 1 184 ? -3.172 -10.615 0.395 1.00 94.69 184 THR A C 1
ATOM 1474 O O . THR A 1 184 ? -4.363 -10.340 0.295 1.00 94.69 184 THR A O 1
ATOM 1477 N N . PHE A 1 185 ? -2.223 -9.845 -0.132 1.00 95.00 185 PHE A N 1
ATOM 1478 C CA . PHE A 1 185 ? -2.500 -8.619 -0.889 1.00 95.00 185 PHE A CA 1
ATOM 1479 C C . PHE A 1 185 ? -1.740 -8.551 -2.217 1.00 95.00 185 PHE A C 1
ATOM 1481 O O . PHE A 1 185 ? -2.018 -7.673 -3.028 1.00 95.00 185 PHE A O 1
ATOM 1488 N N . GLU A 1 186 ? -0.773 -9.444 -2.438 1.00 94.44 186 GLU A N 1
ATOM 1489 C CA . GLU A 1 186 ? 0.025 -9.488 -3.661 1.00 94.44 186 GLU A CA 1
ATOM 1490 C C . GLU A 1 1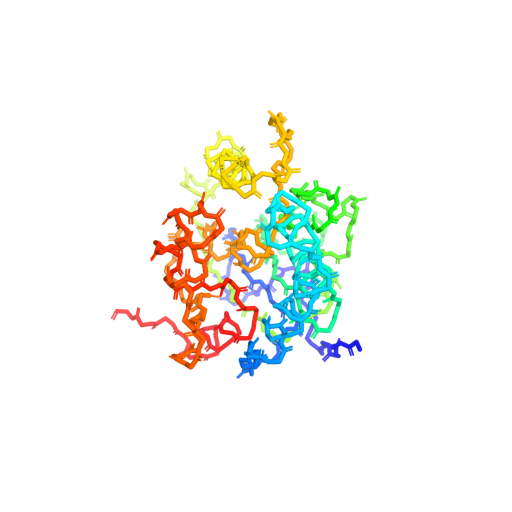86 ? -0.586 -10.494 -4.630 1.00 94.44 186 GLU A C 1
ATOM 1492 O O . GLU A 1 186 ? -0.880 -11.632 -4.262 1.00 94.44 186 GLU A O 1
ATOM 1497 N N . GLN A 1 187 ? -0.766 -10.069 -5.875 1.00 90.44 187 GLN A N 1
ATOM 1498 C CA . GLN A 1 187 ? -1.095 -10.954 -6.979 1.00 90.44 187 GLN A CA 1
ATOM 1499 C C . GLN A 1 187 ? 0.182 -11.286 -7.744 1.00 90.44 187 GLN A C 1
ATOM 1501 O O . GLN A 1 187 ? 0.952 -10.384 -8.082 1.00 90.44 187 GLN A O 1
ATOM 1506 N N . SER A 1 188 ? 0.388 -12.570 -8.041 1.00 87.56 188 SER A N 1
ATOM 1507 C CA . SER A 1 188 ? 1.477 -13.007 -8.912 1.00 87.56 188 SER A CA 1
ATOM 1508 C C . SER A 1 188 ? 1.351 -12.403 -10.301 1.00 87.56 188 SER A C 1
ATOM 1510 O O . SER A 1 188 ? 0.251 -12.248 -10.832 1.00 87.56 188 SER A O 1
ATOM 1512 N N . ILE A 1 189 ? 2.488 -12.077 -10.896 1.00 81.31 189 ILE A N 1
ATOM 1513 C CA . ILE A 1 189 ? 2.505 -11.560 -12.259 1.00 81.31 189 ILE A CA 1
ATOM 1514 C C . ILE A 1 189 ? 2.201 -12.713 -13.223 1.00 81.31 189 ILE A C 1
ATOM 1516 O O . ILE A 1 189 ? 2.548 -13.861 -12.949 1.00 81.31 189 ILE A O 1
ATOM 1520 N N . GLU A 1 190 ? 1.465 -12.427 -14.295 1.00 76.12 190 GLU A N 1
ATOM 1521 C CA . GLU A 1 190 ? 0.988 -13.454 -15.220 1.00 76.12 190 GLU A CA 1
ATOM 1522 C C . GLU A 1 190 ? 2.163 -14.167 -15.908 1.00 76.12 190 GLU A C 1
ATOM 1524 O O . GLU A 1 190 ? 3.136 -13.538 -16.321 1.00 76.12 190 GLU A O 1
ATOM 1529 N N . ASN A 1 191 ? 2.076 -15.500 -16.001 1.00 68.19 191 ASN A N 1
ATOM 1530 C CA . ASN A 1 191 ? 3.178 -16.367 -16.443 1.00 68.19 191 ASN A CA 1
ATOM 1531 C C . ASN A 1 191 ? 3.613 -16.141 -17.899 1.00 68.19 191 ASN A C 1
ATOM 1533 O O . ASN A 1 191 ? 4.656 -16.642 -18.310 1.00 68.19 191 ASN A O 1
ATOM 1537 N N . ASP A 1 192 ? 2.798 -15.460 -18.697 1.00 78.19 192 ASP A N 1
ATOM 1538 C CA . ASP A 1 192 ? 3.089 -15.136 -20.091 1.00 78.19 192 ASP A CA 1
ATOM 1539 C C . ASP A 1 192 ? 3.897 -13.842 -20.259 1.00 78.19 192 ASP A C 1
ATOM 1541 O O . ASP A 1 192 ? 4.294 -13.514 -21.377 1.00 78.19 192 ASP A O 1
ATOM 1545 N N . ILE A 1 193 ? 4.196 -13.139 -19.165 1.00 77.94 193 ILE A N 1
ATOM 1546 C CA . ILE A 1 193 ? 5.098 -11.989 -19.149 1.00 77.94 193 ILE A CA 1
ATOM 1547 C C . ILE A 1 193 ? 6.456 -12.448 -18.620 1.00 77.94 193 ILE A C 1
ATOM 1549 O O . ILE A 1 193 ? 6.615 -12.728 -17.430 1.00 77.94 193 ILE A O 1
ATOM 1553 N N . ASN A 1 194 ? 7.466 -12.484 -19.493 1.00 83.12 194 ASN A N 1
ATOM 1554 C CA . ASN A 1 194 ? 8.825 -12.858 -19.106 1.00 83.12 194 ASN A CA 1
ATOM 1555 C C . ASN A 1 194 ? 9.562 -11.693 -18.422 1.00 83.12 194 ASN A C 1
ATOM 1557 O O . ASN A 1 194 ? 10.378 -10.993 -19.020 1.00 83.12 194 ASN A O 1
ATOM 1561 N N . ILE A 1 195 ? 9.255 -11.471 -17.144 1.00 82.75 195 ILE A N 1
ATOM 1562 C CA . ILE A 1 195 ? 9.890 -10.415 -16.342 1.00 82.75 195 ILE A CA 1
ATOM 1563 C C . ILE A 1 195 ? 11.381 -10.653 -16.165 1.00 82.75 195 ILE A C 1
ATOM 1565 O O . ILE A 1 195 ? 12.134 -9.685 -16.108 1.00 82.75 195 ILE A O 1
ATOM 1569 N N . ASP A 1 196 ? 11.812 -11.910 -16.080 1.00 87.81 196 ASP A N 1
ATOM 1570 C CA . ASP A 1 196 ? 13.217 -12.228 -15.855 1.00 87.81 196 ASP A CA 1
ATOM 1571 C C . ASP A 1 196 ? 14.078 -11.802 -17.057 1.00 87.81 196 ASP A C 1
ATOM 1573 O O . ASP A 1 196 ? 15.148 -11.226 -16.858 1.00 87.81 196 ASP A O 1
ATOM 1577 N N . GLU A 1 197 ? 13.585 -12.015 -18.280 1.00 88.50 197 GLU A N 1
ATOM 1578 C CA . GLU A 1 197 ? 14.217 -11.534 -19.516 1.00 88.50 197 GLU A CA 1
ATOM 1579 C C . GLU A 1 197 ? 14.243 -10.005 -19.567 1.00 88.50 197 GLU A C 1
ATOM 1581 O O . GLU A 1 197 ? 15.314 -9.416 -19.714 1.00 88.50 197 GLU A O 1
ATOM 1586 N N . TRP A 1 198 ? 13.106 -9.348 -19.312 1.00 85.75 198 TRP A N 1
ATOM 1587 C CA . TRP A 1 198 ? 13.056 -7.882 -19.288 1.00 85.75 198 TRP A CA 1
ATOM 1588 C C . TRP A 1 198 ? 13.994 -7.278 -18.226 1.00 85.75 198 TRP A C 1
ATOM 1590 O O . TRP A 1 198 ? 14.653 -6.261 -18.456 1.00 85.75 198 TRP A O 1
ATOM 1600 N N . ALA A 1 199 ? 14.097 -7.919 -17.059 1.00 89.00 199 ALA A N 1
ATOM 1601 C CA . ALA A 1 199 ? 14.997 -7.517 -15.985 1.00 89.00 199 ALA A CA 1
ATOM 1602 C C . ALA A 1 199 ? 16.474 -7.606 -16.397 1.00 89.00 199 ALA A C 1
ATOM 1604 O O . ALA A 1 199 ? 17.255 -6.721 -16.033 1.00 89.00 199 ALA A O 1
ATOM 1605 N N . ASP A 1 200 ? 16.860 -8.638 -17.154 1.00 91.19 200 ASP A N 1
ATOM 1606 C CA . ASP A 1 200 ? 18.218 -8.775 -17.689 1.00 91.19 200 ASP A CA 1
ATOM 1607 C C . ASP A 1 200 ? 18.510 -7.727 -18.762 1.00 91.19 200 ASP A C 1
ATOM 1609 O O . ASP A 1 200 ? 19.518 -7.018 -18.676 1.00 91.19 200 ASP A O 1
ATOM 1613 N N . GLU A 1 201 ? 17.606 -7.565 -19.729 1.00 89.06 201 GLU A N 1
ATOM 1614 C CA . GLU A 1 201 ? 17.752 -6.591 -20.814 1.00 89.06 201 GLU A CA 1
ATOM 1615 C C . GLU A 1 201 ? 17.896 -5.163 -20.277 1.00 89.06 201 GLU A C 1
ATOM 1617 O O . GLU A 1 201 ? 18.754 -4.398 -20.732 1.00 89.06 201 GLU A O 1
ATOM 1622 N N . MET A 1 202 ? 17.120 -4.809 -19.251 1.00 88.69 202 MET A N 1
ATOM 1623 C CA . MET A 1 202 ? 17.120 -3.468 -18.658 1.00 88.69 202 MET A CA 1
ATOM 1624 C C . MET A 1 202 ? 18.148 -3.277 -17.536 1.00 88.69 202 MET A C 1
ATOM 1626 O O . MET A 1 202 ? 18.279 -2.168 -17.012 1.00 88.69 202 MET A O 1
ATOM 1630 N N . ASN A 1 203 ? 18.924 -4.311 -17.188 1.00 89.25 203 ASN A N 1
ATOM 1631 C CA . ASN A 1 203 ? 19.875 -4.300 -16.070 1.00 89.25 203 ASN A CA 1
ATOM 1632 C C . ASN A 1 203 ? 19.211 -3.900 -14.734 1.00 89.25 203 ASN A C 1
ATOM 1634 O O . ASN A 1 203 ? 19.701 -3.043 -13.990 1.00 89.25 203 ASN A O 1
ATOM 1638 N N . LEU A 1 204 ? 18.064 -4.520 -14.448 1.00 87.88 204 LEU A N 1
ATOM 1639 C CA . LEU A 1 204 ? 17.276 -4.363 -13.225 1.00 87.88 204 LEU A CA 1
ATOM 1640 C C . LEU A 1 204 ? 17.085 -5.724 -12.528 1.00 87.88 204 LEU A C 1
ATOM 1642 O O . LEU A 1 204 ? 15.952 -6.175 -12.350 1.00 87.88 204 LEU A O 1
ATOM 1646 N N . PRO A 1 205 ? 18.169 -6.389 -12.086 1.00 90.44 205 PRO A N 1
ATOM 1647 C CA . PRO A 1 205 ? 18.111 -7.767 -11.590 1.00 90.44 205 PRO A CA 1
ATOM 1648 C C . PRO A 1 205 ? 17.176 -7.958 -10.387 1.00 90.44 205 PRO A C 1
ATOM 1650 O O . PRO A 1 205 ? 16.622 -9.038 -10.222 1.00 90.44 205 PRO A O 1
ATOM 1653 N N . PHE A 1 206 ? 16.939 -6.914 -9.581 1.00 88.31 206 PHE A N 1
ATOM 1654 C CA . PHE A 1 206 ? 16.021 -6.985 -8.437 1.00 88.31 206 PHE A CA 1
ATOM 1655 C C . PHE A 1 206 ? 14.568 -7.285 -8.841 1.00 88.31 206 PHE A C 1
ATOM 1657 O O . PHE A 1 206 ? 13.796 -7.753 -8.009 1.00 88.31 206 PHE A O 1
ATOM 1664 N N . LEU A 1 207 ? 14.168 -7.017 -10.090 1.00 86.94 207 LEU A N 1
ATOM 1665 C CA . LEU A 1 207 ? 12.813 -7.313 -10.563 1.00 86.94 207 LEU A CA 1
ATOM 1666 C C . LEU A 1 207 ? 12.523 -8.808 -10.612 1.00 86.94 207 LEU A C 1
ATOM 1668 O O . LEU A 1 207 ? 11.373 -9.203 -10.449 1.00 86.94 207 LEU A O 1
ATOM 1672 N N . LYS A 1 208 ? 13.563 -9.633 -10.741 1.00 87.88 208 LYS A N 1
ATOM 1673 C CA . LYS A 1 208 ? 13.449 -11.089 -10.652 1.00 87.88 208 LYS A CA 1
ATOM 1674 C C . LYS A 1 208 ? 12.980 -11.543 -9.273 1.00 87.88 208 LYS A C 1
ATOM 1676 O O . LYS A 1 208 ? 12.357 -12.588 -9.150 1.00 87.88 208 LYS A O 1
ATOM 1681 N N . ASP A 1 209 ? 13.223 -10.753 -8.231 1.00 86.19 209 ASP A N 1
ATOM 1682 C CA . ASP A 1 209 ? 12.758 -11.060 -6.876 1.00 86.19 209 ASP A CA 1
ATOM 1683 C C . ASP A 1 209 ? 11.316 -10.579 -6.633 1.00 86.19 209 ASP A C 1
ATOM 1685 O O . ASP A 1 209 ? 10.680 -10.957 -5.646 1.00 86.19 209 ASP A O 1
ATOM 1689 N N . ILE A 1 210 ? 10.763 -9.772 -7.544 1.00 83.12 210 ILE A N 1
ATOM 1690 C CA . ILE A 1 210 ? 9.398 -9.255 -7.462 1.00 83.12 210 ILE A CA 1
ATOM 1691 C C . ILE A 1 210 ? 8.448 -10.279 -8.078 1.00 83.12 210 ILE A C 1
ATOM 1693 O O . ILE A 1 210 ? 8.167 -10.284 -9.273 1.00 83.12 210 ILE A O 1
ATOM 1697 N N . ARG A 1 211 ? 7.944 -11.179 -7.231 1.00 77.00 211 ARG A N 1
ATOM 1698 C CA . ARG A 1 211 ? 7.021 -12.251 -7.643 1.00 77.00 211 ARG A CA 1
ATOM 1699 C C . ARG A 1 211 ? 5.551 -11.836 -7.664 1.00 77.00 211 ARG A C 1
ATOM 1701 O O . ARG A 1 211 ? 4.720 -12.607 -8.138 1.00 77.00 211 ARG A O 1
ATOM 1708 N N . GLY A 1 212 ? 5.224 -10.639 -7.182 1.00 87.88 212 GLY A N 1
ATOM 1709 C CA . GLY A 1 212 ? 3.861 -10.129 -7.169 1.00 87.88 212 GLY A CA 1
ATOM 1710 C C . GLY A 1 212 ? 3.774 -8.621 -6.979 1.00 87.88 212 GLY A C 1
ATOM 1711 O O . GLY A 1 212 ? 4.746 -7.958 -6.621 1.00 87.88 212 GLY A O 1
ATOM 1712 N N . ILE A 1 213 ? 2.585 -8.090 -7.247 1.00 91.44 213 ILE A N 1
ATOM 1713 C CA . ILE A 1 213 ? 2.247 -6.670 -7.126 1.00 91.44 213 ILE A CA 1
ATOM 1714 C C . ILE A 1 213 ? 1.083 -6.547 -6.149 1.00 91.44 213 ILE A C 1
ATOM 1716 O O . ILE A 1 213 ? 0.133 -7.328 -6.220 1.00 91.44 213 ILE A O 1
ATOM 1720 N N . GLY A 1 214 ? 1.134 -5.556 -5.254 1.00 94.75 214 GLY A N 1
ATOM 1721 C CA . GLY A 1 214 ? 0.004 -5.244 -4.382 1.00 94.75 214 GLY A CA 1
ATOM 1722 C C . GLY A 1 214 ? -1.246 -4.919 -5.206 1.00 94.75 214 GLY A C 1
ATOM 1723 O O . GLY A 1 214 ? -1.275 -3.909 -5.905 1.00 94.75 214 GLY A O 1
ATOM 1724 N N . ASP A 1 215 ? -2.282 -5.746 -5.115 1.00 95.19 215 ASP A N 1
ATOM 1725 C CA . ASP A 1 215 ? -3.541 -5.579 -5.842 1.00 95.19 215 ASP A CA 1
ATOM 1726 C C . ASP A 1 215 ? -4.688 -5.398 -4.841 1.00 95.19 215 ASP A C 1
ATOM 1728 O O . ASP A 1 215 ? -4.947 -6.291 -4.031 1.00 95.19 215 ASP A O 1
ATOM 1732 N N . PRO A 1 216 ? -5.411 -4.262 -4.855 1.00 94.50 216 PRO A N 1
ATOM 1733 C CA . PRO A 1 216 ? -6.567 -4.104 -3.988 1.00 94.50 216 PRO A CA 1
ATOM 1734 C C . PRO A 1 216 ? -7.697 -5.100 -4.304 1.00 94.50 216 PRO A C 1
ATOM 1736 O O . PRO A 1 216 ? -8.505 -5.355 -3.416 1.00 94.50 216 PRO A O 1
ATOM 1739 N N . GLY A 1 217 ? -7.738 -5.703 -5.501 1.00 94.56 217 GLY A N 1
ATOM 1740 C CA . GLY A 1 217 ? -8.612 -6.843 -5.815 1.00 94.56 217 GLY A CA 1
ATOM 1741 C C . GLY A 1 217 ? -8.232 -8.125 -5.064 1.00 94.56 217 GLY A C 1
ATOM 1742 O O . GLY A 1 217 ? -9.079 -8.731 -4.410 1.00 94.56 217 GLY A O 1
ATOM 1743 N N . MET A 1 218 ? -6.949 -8.502 -5.081 1.00 95.31 218 MET A N 1
ATOM 1744 C CA . MET A 1 218 ? -6.428 -9.617 -4.275 1.00 95.31 218 MET A CA 1
ATOM 1745 C C . MET A 1 218 ? -6.600 -9.380 -2.769 1.00 95.31 218 MET A C 1
ATOM 1747 O O . MET A 1 218 ? -7.021 -10.277 -2.039 1.00 95.31 218 MET A O 1
ATOM 1751 N N . LEU A 1 219 ? -6.335 -8.154 -2.305 1.00 95.88 219 LEU A N 1
ATOM 1752 C CA . LEU A 1 219 ? -6.613 -7.764 -0.926 1.00 95.88 219 LEU A CA 1
ATOM 1753 C C . LEU A 1 219 ? -8.098 -7.959 -0.601 1.00 95.88 219 LEU A C 1
ATOM 1755 O O . LEU A 1 219 ? -8.423 -8.599 0.393 1.00 95.88 219 LEU A O 1
ATOM 1759 N N . ALA A 1 220 ? -8.996 -7.432 -1.437 1.00 95.25 220 ALA A N 1
ATOM 1760 C CA . ALA A 1 220 ? -10.438 -7.582 -1.280 1.00 95.25 220 ALA A CA 1
ATOM 1761 C C . ALA A 1 220 ? -10.851 -9.061 -1.175 1.00 95.25 220 ALA A C 1
ATOM 1763 O O . ALA A 1 220 ? -11.565 -9.429 -0.246 1.00 95.25 220 ALA A O 1
ATOM 1764 N N . GLU A 1 221 ? -10.341 -9.920 -2.055 1.00 94.62 221 GLU A N 1
ATOM 1765 C CA . GLU A 1 221 ? -10.574 -11.366 -1.996 1.00 94.62 221 GLU A CA 1
ATOM 1766 C C . GLU A 1 221 ? -10.109 -11.980 -0.667 1.00 94.62 221 GLU A C 1
ATOM 1768 O O . GLU A 1 221 ? -10.846 -12.752 -0.050 1.00 94.62 221 GLU A O 1
ATOM 1773 N N . SER A 1 222 ? -8.920 -11.608 -0.181 1.00 93.94 222 SER A N 1
ATOM 1774 C CA . SER A 1 222 ? -8.416 -12.089 1.112 1.00 93.94 222 SER A CA 1
ATOM 1775 C C . SER A 1 222 ? -9.275 -11.608 2.288 1.00 93.94 222 SER A C 1
ATOM 1777 O O . SER A 1 222 ? -9.500 -12.369 3.229 1.00 93.94 222 SER A O 1
ATOM 1779 N N . LEU A 1 223 ? -9.805 -10.380 2.237 1.00 93.31 223 LEU A N 1
ATOM 1780 C CA . LEU A 1 223 ? -10.723 -9.872 3.263 1.00 93.31 223 LEU A CA 1
ATOM 1781 C C . LEU A 1 223 ? -12.074 -10.600 3.248 1.00 93.31 223 LEU A C 1
ATOM 1783 O O . LEU A 1 223 ? -12.660 -10.804 4.312 1.00 93.31 223 LEU A O 1
ATOM 1787 N N . GLU A 1 224 ? -12.569 -10.974 2.067 1.00 90.88 224 GLU A N 1
ATOM 1788 C CA . GLU A 1 224 ? -13.846 -11.675 1.898 1.00 90.88 224 GLU A CA 1
ATOM 1789 C C . GLU A 1 224 ? -13.781 -13.128 2.380 1.00 90.88 224 GLU A C 1
ATOM 1791 O O . GLU A 1 224 ? -14.684 -13.583 3.082 1.00 90.88 224 GLU A O 1
ATOM 1796 N N . LYS A 1 225 ? -12.694 -13.840 2.059 1.00 84.88 225 LYS A N 1
ATOM 1797 C CA . LYS A 1 225 ? -12.491 -15.239 2.468 1.00 84.88 225 LYS A CA 1
ATOM 1798 C C . LYS A 1 225 ? -12.294 -15.411 3.978 1.00 84.88 225 LYS A C 1
ATOM 1800 O O . LYS A 1 225 ? -12.547 -16.491 4.505 1.00 84.88 225 LYS A O 1
ATOM 1805 N N . GLY A 1 226 ? -11.890 -14.351 4.679 1.00 68.00 226 GLY A N 1
ATOM 1806 C CA . GLY A 1 226 ? -11.450 -14.438 6.069 1.00 68.00 226 GLY A CA 1
ATOM 1807 C C . GLY A 1 226 ? -10.020 -14.978 6.181 1.00 68.00 226 GLY A C 1
ATOM 1808 O O . GLY A 1 226 ? -9.402 -15.353 5.190 1.00 68.00 226 GLY A O 1
ATOM 1809 N N . LEU A 1 227 ? -9.463 -14.960 7.394 1.00 54.97 227 LEU A N 1
ATOM 1810 C CA . LEU A 1 227 ? -8.094 -15.421 7.641 1.00 54.97 227 LEU A CA 1
ATOM 1811 C C . LEU A 1 227 ? -8.010 -16.941 7.475 1.00 54.97 227 LEU A C 1
ATOM 1813 O O . LEU A 1 227 ? -8.791 -17.658 8.101 1.00 54.97 227 LEU A O 1
ATOM 1817 N N . GLU A 1 228 ? -7.033 -17.423 6.708 1.00 45.66 228 GLU A N 1
ATOM 1818 C CA . GLU A 1 228 ? -6.497 -18.764 6.941 1.00 45.66 228 GLU A CA 1
ATOM 1819 C C . GLU A 1 228 ? -5.793 -18.718 8.309 1.00 45.66 228 GLU A C 1
ATOM 1821 O O . GLU A 1 228 ? -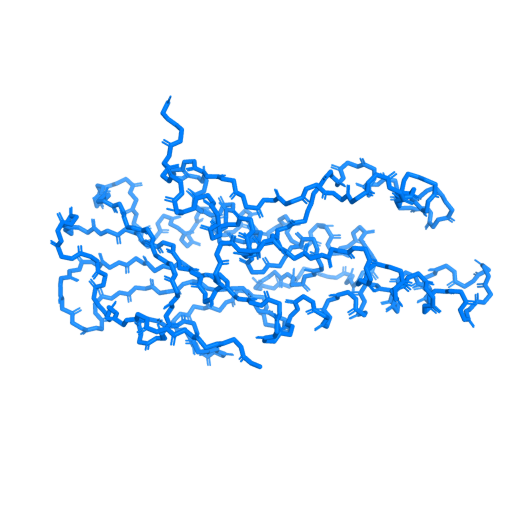4.869 -17.926 8.506 1.00 45.66 228 GLU A O 1
ATOM 1826 N N . LEU A 1 229 ? -6.328 -19.462 9.283 1.00 35.91 229 LEU A N 1
ATOM 1827 C CA . LEU A 1 229 ? -5.729 -19.666 10.608 1.00 35.91 229 LEU A CA 1
ATOM 1828 C C . LEU A 1 229 ? -4.736 -20.826 10.563 1.00 35.91 229 LEU A C 1
ATOM 1830 O O . LEU A 1 229 ? -5.097 -21.866 9.967 1.00 35.91 229 LEU A O 1
#

Nearest PDB structures (foldseek):
  8qym-assembly1_M  TM=1.924E-01  e=4.960E-01  Homo sapiens

Secondary structure (DSSP, 8-state):
-----B--TT--TTT-SSEEEEEESS-S-----HHHHHHHHHHHTTS-GGGHHHHHHHHHHHHHHHHTSTTT--EEEEEESSSSTT-EEEEEEETTTEEEETTTTSS-STTS-BSEEEEEE--TTTS-HHHIIIIIHHHHHHHHHHHHHHTTS-SS--TT----SSS-HHHHHHHHHHTTS----EEEPPTTS-HHHHHHHTT-GGGGG--EEE-HHHHHHHHHH----

Radius of gyration: 17.9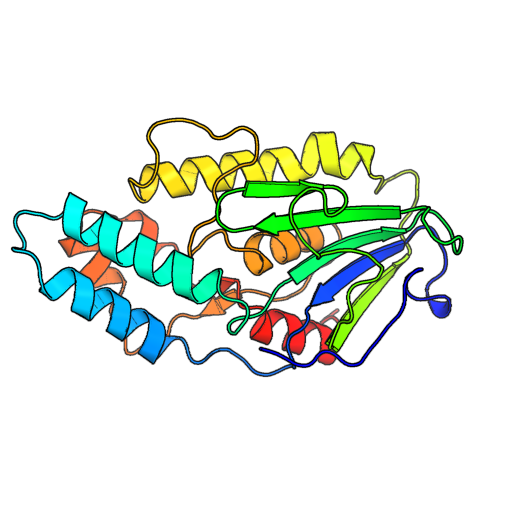1 Å; Cα contacts (8 Å, |Δi|>4): 438; chains: 1; bounding box: 42×35×54 Å

Mean predicted aligned error: 4.31 Å